Protein AF-A0A645FAJ7-F1 (afdb_monomer)

Solvent-accessible surface area (backbone atoms only — not comparable to full-atom values): 11588 Å² total; per-residue (Å²): 110,70,68,60,54,51,49,51,50,50,49,30,32,49,52,44,44,56,72,71,39,94,60,64,58,66,66,42,43,76,70,71,48,77,81,55,68,69,57,55,52,48,8,51,53,51,35,53,52,52,51,51,50,46,46,65,66,48,49,52,51,53,56,53,57,75,32,54,28,54,30,34,45,31,36,94,97,37,64,37,77,47,35,24,30,60,29,85,83,52,81,50,47,33,81,76,85,63,27,45,32,28,41,28,26,40,78,58,53,36,69,40,46,55,73,60,57,28,48,47,64,71,72,47,54,82,89,44,44,84,80,49,53,78,79,42,86,52,63,74,58,58,76,34,49,46,76,28,77,46,78,52,98,93,44,87,45,78,30,56,23,38,47,51,62,36,40,37,38,49,52,98,93,48,76,50,76,44,55,75,42,29,41,27,49,34,96,60,78,88,32,102,76,68,79,29,49,28,37,34,29,52,74,73,77,69,114

Mean predicted aligned error: 9.78 Å

Foldseek 3Di:
DVVVVCCLLVVLLCVLCVVPDPDDPVVCVVVVDDDDPVSSVVSVVSSVVVVVCCVVPPVVVVVQVQQWWWKWFAADPFIFIWIAGADAPQPWADPPPRFGEKEFEQVRVLRRDDPLVSVCSVPPDQVCCVVCVVVRVPPSFVVQWDWTWDDDVPDTDIWIKGQTQWMWIQDPVGIQIDSRYIYTYDHDDPDPVRPTRIHDYNVSVVD

pLDDT: mean 85.93, std 10.01, range [43.78, 97.94]

Sequence (207 aa):
MFYITSFILGGAVLGWLFFWCSGDPFAQMSKGKSVSWVLLIGGIIVCLILMFFVKKFVLNRMLCQRTLYQTEARYNTKRVVFTAMLDTGNALYTIMGRRPVVLVNQTTIEKLMDDCVAKFLKECPSEQWFESLEACGDAGWLSRVQIIPYRAVGTNSLLLGFRPDILVIKTESGVIETDNVVLGLYRGELSNKDMYQALLHPAILKV

Nearest PDB structures (foldseek):
  8fqw-assembly1_B  TM=3.042E-01  e=7.549E+00  Acinetobacter baumannii

Radius of gyration: 26.43 Å; Cα contacts (8 Å, |Δi|>4): 308; chains: 1; bounding box: 60×31×76 Å

Organism: NCBI:txid1076179

InterPro domains:
  IPR005081 Sigma-E processing peptidase SpoIIGA [PF03419] (1-204)

Secondary structure (DSSP, 8-state):
-HHHHHHHHHHHHHHHHHHHSSS-HHHHHHTTPPPPHHHHHHHHHHHHHHHHHIIIIIIHHHHHHTTEEEEEEEETTEEEEEEEEE-TT---B-TTTT-BEEEEEHHHHHTTS-HHHHHHHHHS-TTTHHHHGGGS--HHHHTTEEEEEEEETTEEEEEEEE--SEEEEEETTEEEEESS-EEEEESS-S-TTSS-SEEE-GGGGG-

Structure (mmCIF, N/CA/C/O backbone):
data_AF-A0A645FAJ7-F1
#
_entry.id   AF-A0A645FAJ7-F1
#
loop_
_atom_site.group_PDB
_atom_site.id
_atom_site.type_symbol
_atom_site.label_atom_id
_atom_site.label_alt_id
_atom_site.label_comp_id
_atom_site.label_asym_id
_atom_site.label_entity_id
_atom_site.label_seq_id
_atom_site.pdbx_PDB_ins_code
_atom_site.Cartn_x
_atom_site.Cartn_y
_atom_site.Cartn_z
_atom_site.occupancy
_atom_site.B_iso_or_equiv
_atom_site.auth_seq_id
_atom_site.auth_comp_id
_atom_site.auth_asym_id
_atom_site.auth_atom_id
_atom_site.pdbx_PDB_model_num
ATOM 1 N N . MET A 1 1 ? 12.581 -11.151 -28.155 1.00 63.69 1 MET A N 1
ATOM 2 C CA . MET A 1 1 ? 13.603 -10.433 -27.360 1.00 63.69 1 MET A CA 1
ATOM 3 C C . MET A 1 1 ? 14.813 -10.052 -28.200 1.00 63.69 1 MET A C 1
ATOM 5 O O . MET A 1 1 ? 15.023 -8.859 -28.351 1.00 63.69 1 MET A O 1
ATOM 9 N N . PHE A 1 2 ? 15.512 -11.006 -28.834 1.00 76.50 2 PHE A N 1
ATOM 10 C CA . PHE A 1 2 ? 16.677 -10.735 -29.698 1.00 76.50 2 PHE A CA 1
ATOM 11 C C . PHE A 1 2 ? 16.449 -9.625 -30.747 1.00 76.50 2 PHE A C 1
ATOM 13 O O . PHE A 1 2 ? 17.173 -8.638 -30.762 1.00 76.50 2 PHE A O 1
ATOM 20 N N . TYR A 1 3 ? 15.388 -9.712 -31.557 1.00 83.94 3 TYR A N 1
ATOM 21 C CA . TYR A 1 3 ? 15.122 -8.709 -32.600 1.00 83.94 3 TYR A CA 1
ATOM 22 C C . TYR A 1 3 ? 14.865 -7.295 -32.063 1.00 83.94 3 TYR A C 1
ATOM 24 O O . TYR A 1 3 ? 15.317 -6.324 -32.659 1.00 83.94 3 TYR A O 1
ATOM 32 N N . ILE A 1 4 ? 14.193 -7.171 -30.914 1.00 81.56 4 ILE A N 1
ATOM 33 C CA . ILE A 1 4 ? 13.926 -5.870 -30.281 1.00 81.56 4 ILE A CA 1
ATOM 34 C C . ILE A 1 4 ? 15.238 -5.271 -29.767 1.00 81.56 4 ILE A C 1
ATOM 36 O O . ILE A 1 4 ? 15.511 -4.096 -29.997 1.00 81.56 4 ILE A O 1
ATOM 40 N N . THR A 1 5 ? 16.079 -6.085 -29.122 1.00 80.62 5 THR A N 1
ATOM 41 C CA . THR A 1 5 ? 17.394 -5.639 -28.647 1.00 80.62 5 THR A CA 1
ATOM 42 C C . THR A 1 5 ? 18.311 -5.236 -29.801 1.00 80.62 5 THR A C 1
ATOM 44 O O . THR A 1 5 ? 18.948 -4.189 -29.726 1.00 80.62 5 THR A O 1
ATOM 47 N N . SER A 1 6 ? 18.325 -6.000 -30.898 1.00 85.94 6 SER A N 1
ATOM 48 C CA . SER A 1 6 ? 19.103 -5.671 -32.096 1.00 85.94 6 SER A CA 1
ATOM 49 C C . SER A 1 6 ? 18.602 -4.395 -32.773 1.00 85.94 6 SER A C 1
ATOM 51 O O . SER A 1 6 ? 19.417 -3.588 -33.210 1.00 85.94 6 SER A O 1
ATOM 53 N N . PHE A 1 7 ? 17.284 -4.177 -32.819 1.00 87.75 7 PHE A N 1
ATOM 54 C CA . PHE A 1 7 ? 16.690 -2.974 -33.399 1.00 87.75 7 PHE A CA 1
ATOM 55 C C . PHE A 1 7 ? 17.031 -1.711 -32.597 1.00 87.75 7 PHE A C 1
ATOM 57 O O . PHE A 1 7 ? 17.433 -0.712 -33.184 1.00 87.75 7 PHE A O 1
ATOM 64 N N . ILE A 1 8 ? 16.932 -1.757 -31.262 1.00 86.69 8 ILE A N 1
ATOM 65 C CA . ILE A 1 8 ? 17.268 -0.615 -30.394 1.00 86.69 8 ILE A CA 1
ATOM 66 C C . ILE A 1 8 ? 18.760 -0.285 -30.489 1.00 86.69 8 ILE A C 1
ATOM 68 O O . ILE A 1 8 ? 19.118 0.877 -30.674 1.00 86.69 8 ILE A O 1
ATOM 72 N N . LEU A 1 9 ? 19.625 -1.300 -30.403 1.00 86.19 9 LEU A N 1
ATOM 73 C CA . LEU A 1 9 ? 21.071 -1.111 -30.497 1.00 86.19 9 LEU A CA 1
ATOM 74 C C . LEU A 1 9 ? 21.470 -0.562 -31.874 1.00 86.19 9 LEU A C 1
ATOM 76 O O . LEU A 1 9 ? 22.192 0.429 -31.960 1.00 86.19 9 LEU A O 1
ATOM 80 N N . GLY A 1 10 ? 20.964 -1.176 -32.948 1.00 88.00 10 GLY A N 1
ATOM 81 C CA . GLY A 1 10 ? 21.219 -0.739 -34.318 1.00 88.00 10 GLY A CA 1
ATOM 82 C C . GLY A 1 10 ? 20.708 0.677 -34.571 1.00 88.00 10 GLY A C 1
ATOM 83 O O . GLY A 1 10 ? 21.444 1.504 -35.097 1.00 88.00 10 GLY A O 1
ATOM 84 N N . GLY A 1 11 ? 19.490 0.991 -34.127 1.00 88.38 11 GLY A N 1
ATOM 85 C CA . GLY A 1 11 ? 18.906 2.325 -34.245 1.00 88.38 11 GLY A CA 1
ATOM 86 C C . GLY A 1 11 ? 19.681 3.395 -33.471 1.00 88.38 11 GLY A C 1
ATOM 87 O O . GLY A 1 11 ? 19.898 4.480 -34.001 1.00 88.38 11 GLY A O 1
ATOM 88 N N . ALA A 1 12 ? 20.154 3.092 -32.259 1.00 89.31 12 ALA A N 1
ATOM 89 C CA . ALA A 1 12 ? 20.957 4.024 -31.466 1.00 89.31 12 ALA A CA 1
ATOM 90 C C . ALA A 1 12 ? 22.323 4.303 -32.111 1.00 89.31 12 ALA A C 1
ATOM 92 O O . ALA A 1 12 ? 22.731 5.460 -32.211 1.00 89.31 12 ALA A O 1
ATOM 93 N N . VAL A 1 13 ? 23.005 3.259 -32.598 1.00 87.75 13 VAL A N 1
ATOM 94 C CA . VAL A 1 13 ? 24.286 3.401 -33.306 1.00 87.75 13 VAL A CA 1
ATOM 95 C C . VAL A 1 13 ? 24.100 4.168 -34.614 1.00 87.75 13 VAL A C 1
ATOM 97 O O . VAL A 1 13 ? 24.852 5.102 -34.874 1.00 87.75 13 VAL A O 1
ATOM 100 N N . LEU A 1 14 ? 23.082 3.839 -35.413 1.00 87.12 14 LEU A N 1
ATOM 101 C CA . LEU A 1 14 ? 22.784 4.560 -36.651 1.00 87.12 14 LEU A CA 1
ATOM 102 C C . LEU A 1 14 ? 22.425 6.023 -36.382 1.00 87.12 14 LEU A C 1
ATOM 104 O O . LEU A 1 14 ? 22.992 6.905 -37.018 1.00 87.12 14 LEU A O 1
ATOM 108 N N . GLY A 1 15 ? 21.548 6.300 -35.415 1.00 86.81 15 GLY A N 1
ATOM 109 C CA . GLY A 1 15 ? 21.179 7.666 -35.037 1.00 86.81 15 GLY A CA 1
ATOM 110 C C . GLY A 1 15 ? 22.383 8.494 -34.583 1.00 86.81 15 GLY A C 1
ATOM 111 O O . GLY A 1 15 ? 22.531 9.640 -34.998 1.00 86.81 15 GLY A O 1
ATOM 112 N N . TRP A 1 16 ? 23.288 7.898 -33.803 1.00 88.94 16 TRP A N 1
ATOM 113 C CA . TRP A 1 16 ? 24.543 8.536 -33.404 1.00 88.94 16 TRP A CA 1
ATOM 114 C C . TRP A 1 16 ? 25.467 8.822 -34.596 1.00 88.94 16 TRP A C 1
ATOM 116 O O . TRP A 1 16 ? 26.044 9.905 -34.687 1.00 88.94 16 TRP A O 1
ATOM 126 N N . LEU A 1 17 ? 25.573 7.885 -35.542 1.00 84.69 17 LEU A N 1
ATOM 127 C CA . LEU A 1 17 ? 26.355 8.081 -36.763 1.00 84.69 17 LEU A CA 1
ATOM 128 C C . LEU A 1 17 ? 25.787 9.213 -37.621 1.00 84.69 17 LEU A C 1
ATOM 130 O O . LEU A 1 17 ? 26.548 10.075 -38.044 1.00 84.69 17 LEU A O 1
ATOM 134 N N . PHE A 1 18 ? 24.470 9.267 -37.827 1.00 84.69 18 PHE A N 1
ATOM 135 C CA . PHE A 1 18 ? 23.824 10.368 -38.550 1.00 84.69 18 PHE A CA 1
ATOM 136 C C . PHE A 1 18 ? 23.956 11.718 -37.837 1.00 84.69 18 PHE A C 1
ATOM 138 O O . PHE A 1 18 ? 23.986 12.749 -38.500 1.00 84.69 18 PHE A O 1
ATOM 145 N N . PHE A 1 19 ? 24.044 11.728 -36.504 1.00 85.31 19 PHE A N 1
ATOM 146 C CA . PHE A 1 19 ? 24.240 12.958 -35.738 1.00 85.31 19 PHE A CA 1
ATOM 147 C C . PHE A 1 19 ? 25.643 13.553 -35.932 1.00 85.31 19 PHE A C 1
ATOM 149 O O . PHE A 1 19 ? 25.790 14.771 -35.989 1.00 85.31 19 PHE A O 1
ATOM 156 N N . TRP A 1 20 ? 26.675 12.707 -36.029 1.00 81.06 20 TRP A N 1
ATOM 157 C CA . TRP A 1 20 ? 28.071 13.156 -36.089 1.00 81.06 20 TRP A CA 1
ATOM 158 C C . TRP A 1 20 ? 28.646 13.226 -37.511 1.00 81.06 20 TRP A C 1
ATOM 160 O O . TRP A 1 20 ? 29.531 14.036 -37.790 1.00 81.06 20 TRP A O 1
ATOM 170 N N . CYS A 1 21 ? 28.183 12.374 -38.426 1.00 77.44 21 CYS A N 1
ATOM 171 C CA . CYS A 1 21 ? 28.645 12.377 -39.808 1.00 77.44 21 CYS A CA 1
ATOM 172 C C . CYS A 1 21 ? 27.956 13.488 -40.611 1.00 77.44 21 CYS A C 1
ATOM 174 O O . CYS A 1 21 ? 26.738 13.519 -40.757 1.00 77.44 21 CYS A O 1
ATOM 176 N N . SER A 1 22 ? 28.749 14.364 -41.224 1.00 68.81 22 SER A N 1
ATOM 177 C CA . SER A 1 22 ? 28.282 15.303 -42.243 1.00 68.81 22 SER A CA 1
ATOM 178 C C . SER A 1 22 ? 28.014 14.560 -43.562 1.00 68.81 22 SER A C 1
ATOM 180 O O . SER A 1 22 ? 28.906 14.370 -44.387 1.00 68.81 22 SER A O 1
ATOM 182 N N . GLY A 1 23 ? 26.775 14.093 -43.739 1.00 71.81 23 GLY A N 1
ATOM 183 C CA . GLY A 1 23 ? 26.305 13.342 -44.913 1.00 71.81 23 GLY A CA 1
ATOM 184 C C . GLY A 1 23 ? 25.966 11.880 -44.601 1.00 71.81 23 GLY A C 1
ATOM 185 O O . GLY A 1 23 ? 26.127 11.432 -43.472 1.00 71.81 23 GLY A O 1
ATOM 186 N N . ASP A 1 24 ? 25.504 11.128 -45.604 1.00 77.69 24 ASP A N 1
ATOM 187 C CA . ASP A 1 24 ? 25.045 9.742 -45.426 1.00 77.69 24 ASP A CA 1
ATOM 188 C C . ASP A 1 24 ? 26.191 8.801 -44.973 1.00 77.69 24 ASP A C 1
ATOM 190 O O . ASP A 1 24 ? 27.131 8.565 -45.746 1.00 77.69 24 ASP A O 1
ATOM 194 N N . PRO A 1 25 ? 26.136 8.239 -43.746 1.00 74.81 25 PRO A N 1
ATOM 195 C CA . PRO A 1 25 ? 27.132 7.300 -43.237 1.00 74.81 25 PRO A CA 1
ATOM 196 C C . PRO A 1 25 ? 27.302 6.067 -44.134 1.00 74.81 25 PRO A C 1
ATOM 198 O O . PRO A 1 25 ? 28.418 5.566 -44.282 1.00 74.81 25 PRO A O 1
ATOM 201 N N . PHE A 1 26 ? 26.228 5.600 -44.781 1.00 77.25 26 PHE A N 1
ATOM 202 C CA . PHE A 1 26 ? 26.273 4.433 -45.663 1.00 77.25 26 PHE A CA 1
ATOM 203 C C . PHE A 1 26 ? 27.033 4.734 -46.958 1.00 77.25 26 PHE A C 1
ATOM 205 O O . PHE A 1 26 ? 27.862 3.930 -47.386 1.00 77.25 26 PHE A O 1
ATOM 212 N N . ALA A 1 27 ? 26.834 5.923 -47.534 1.00 76.38 27 ALA A N 1
ATOM 213 C CA . ALA A 1 27 ? 27.582 6.390 -48.701 1.00 76.38 27 ALA A CA 1
ATOM 214 C C . ALA A 1 27 ? 29.067 6.669 -48.402 1.00 76.38 27 ALA A C 1
ATOM 216 O O . ALA A 1 27 ? 29.908 6.606 -49.299 1.00 76.38 27 ALA A O 1
ATOM 217 N N . GLN A 1 28 ? 29.422 6.997 -47.155 1.00 71.25 28 GLN A N 1
ATOM 218 C CA . GLN A 1 28 ? 30.825 7.128 -46.746 1.00 71.25 28 GLN A CA 1
ATOM 219 C C . GLN A 1 28 ? 31.492 5.761 -46.571 1.00 71.25 28 GLN A C 1
ATOM 221 O O . GLN A 1 28 ? 32.631 5.572 -47.004 1.00 71.25 28 GLN A O 1
ATOM 226 N N . MET A 1 29 ? 30.764 4.799 -46.006 1.00 72.44 29 MET A N 1
ATOM 227 C CA . MET A 1 29 ? 31.238 3.431 -45.818 1.00 72.44 29 MET A CA 1
ATOM 228 C C . MET A 1 29 ? 31.395 2.687 -47.154 1.00 72.44 29 MET A C 1
ATOM 230 O O . MET A 1 29 ? 32.381 1.977 -47.343 1.00 72.44 29 MET A O 1
ATOM 234 N N . SER A 1 30 ? 30.503 2.921 -48.128 1.00 73.56 30 SER A N 1
ATOM 235 C CA . SER A 1 30 ? 30.627 2.365 -49.488 1.00 73.56 30 SER A CA 1
ATOM 236 C C . SER A 1 30 ? 31.825 2.920 -50.268 1.00 73.56 30 SER A C 1
ATOM 238 O O . SER A 1 30 ? 32.349 2.250 -51.154 1.00 73.56 30 SER A O 1
ATOM 240 N N . LYS A 1 31 ? 32.315 4.113 -49.901 1.00 76.19 31 LYS A N 1
ATOM 241 C CA . LYS A 1 31 ? 33.550 4.721 -50.428 1.00 76.19 31 LYS A CA 1
ATOM 242 C C . LYS A 1 31 ? 34.821 4.217 -49.727 1.00 76.19 31 LYS A C 1
ATOM 244 O O . LYS A 1 31 ? 35.884 4.806 -49.903 1.00 76.19 31 LYS A O 1
ATOM 249 N N . GLY A 1 32 ? 34.721 3.162 -48.914 1.00 67.00 32 GLY A N 1
ATOM 250 C CA . GLY A 1 32 ? 35.855 2.529 -48.239 1.00 67.00 32 GLY A CA 1
ATOM 251 C C . GLY A 1 32 ? 36.356 3.266 -46.994 1.00 67.00 32 GLY A C 1
ATOM 252 O O . GLY A 1 32 ? 37.395 2.895 -46.451 1.00 67.00 32 GLY A O 1
ATOM 253 N N . LYS A 1 33 ? 35.645 4.298 -46.510 1.00 70.56 33 LYS A N 1
ATOM 254 C CA . LYS A 1 33 ? 35.983 4.938 -45.232 1.00 70.56 33 LYS A CA 1
ATOM 255 C C . LYS A 1 33 ? 35.472 4.074 -44.082 1.00 70.56 33 LYS A C 1
ATOM 257 O O . LYS A 1 33 ? 34.272 3.826 -43.976 1.00 70.56 33 LYS A O 1
ATOM 262 N N . SER A 1 34 ? 36.377 3.629 -43.214 1.00 71.25 34 SER A N 1
ATOM 263 C CA . SER A 1 34 ? 36.004 2.882 -42.016 1.00 71.25 34 SER A CA 1
ATOM 264 C C . SER A 1 34 ? 35.346 3.799 -40.984 1.00 71.25 34 SER A C 1
ATOM 266 O O . SER A 1 34 ? 35.746 4.949 -40.782 1.00 71.25 34 SER A O 1
ATOM 268 N N . VAL A 1 35 ? 34.319 3.282 -40.312 1.00 73.06 35 VAL A N 1
ATOM 269 C CA . VAL A 1 35 ? 33.720 3.955 -39.159 1.00 73.06 35 VAL A CA 1
ATOM 270 C C . VAL A 1 35 ? 34.704 3.866 -37.996 1.00 73.06 35 VAL A C 1
ATOM 272 O O . VAL A 1 35 ? 35.179 2.783 -37.655 1.00 73.06 35 VAL A O 1
ATOM 275 N N . SER A 1 36 ? 35.014 5.005 -37.378 1.00 81.31 36 SER A N 1
ATOM 276 C CA . SER A 1 36 ? 35.888 5.034 -36.206 1.00 81.31 36 SER A CA 1
ATOM 277 C C . SER A 1 36 ? 35.271 4.241 -35.053 1.00 81.31 36 SER A C 1
ATOM 279 O O . SER A 1 36 ? 34.103 4.433 -34.709 1.00 81.31 36 SER A O 1
ATOM 281 N N . TRP A 1 37 ? 36.079 3.410 -34.392 1.00 79.88 37 TRP A N 1
ATOM 282 C CA . TRP A 1 37 ? 35.688 2.706 -33.167 1.00 79.88 37 TRP A CA 1
ATOM 283 C C . TRP A 1 37 ? 35.158 3.654 -32.083 1.00 79.88 37 TRP A C 1
ATOM 285 O O . TRP A 1 37 ? 34.258 3.284 -31.334 1.00 79.88 37 TRP A O 1
ATOM 295 N N . VAL A 1 38 ? 35.638 4.902 -32.050 1.00 83.12 38 VAL A N 1
ATOM 296 C CA . VAL A 1 38 ? 35.147 5.944 -31.134 1.00 83.12 38 VAL A CA 1
ATOM 297 C C . VAL A 1 38 ? 33.672 6.270 -31.394 1.00 83.12 38 VAL A C 1
ATOM 299 O O . VAL A 1 38 ? 32.905 6.440 -30.449 1.00 83.12 38 VAL A O 1
ATOM 302 N N . LEU A 1 39 ? 33.246 6.301 -32.661 1.00 83.00 39 LEU A N 1
ATOM 303 C CA . LEU A 1 39 ? 31.847 6.547 -33.023 1.00 83.00 39 LEU A CA 1
ATOM 304 C C . LEU A 1 39 ? 30.955 5.369 -32.629 1.00 83.00 39 LEU A C 1
ATOM 306 O O . LEU A 1 39 ? 29.866 5.582 -32.106 1.00 83.00 39 LEU A O 1
ATOM 310 N N . LEU A 1 40 ? 31.422 4.132 -32.812 1.00 83.50 40 LEU A N 1
ATOM 311 C CA . LEU A 1 40 ? 30.677 2.943 -32.383 1.00 83.50 40 LEU A CA 1
ATOM 312 C C . LEU A 1 40 ? 30.507 2.900 -30.860 1.00 83.50 40 LEU A C 1
ATOM 314 O O . LEU A 1 40 ? 29.401 2.668 -30.372 1.00 83.50 40 LEU A O 1
ATOM 318 N N . ILE A 1 41 ? 31.575 3.189 -30.111 1.00 87.31 41 ILE A N 1
ATOM 319 C CA . ILE A 1 41 ? 31.525 3.292 -28.646 1.00 87.31 41 ILE A CA 1
ATOM 320 C C . ILE A 1 41 ? 30.554 4.403 -28.222 1.00 87.31 41 ILE A C 1
ATOM 322 O O . ILE A 1 41 ? 29.738 4.184 -27.328 1.00 87.31 41 ILE A O 1
ATOM 326 N N . GLY A 1 42 ? 30.572 5.556 -28.900 1.00 87.12 42 GLY A N 1
ATOM 327 C CA . GLY A 1 42 ? 29.613 6.638 -28.665 1.00 87.12 42 GLY A CA 1
ATOM 328 C C . GLY A 1 42 ? 28.158 6.192 -28.848 1.00 87.12 42 GLY A C 1
ATOM 329 O O . GLY A 1 42 ? 27.332 6.427 -27.968 1.00 87.12 42 GLY A O 1
ATOM 330 N N . GLY A 1 43 ? 27.857 5.452 -29.919 1.00 86.94 43 GLY A N 1
ATOM 331 C CA . GLY A 1 43 ? 26.523 4.892 -30.159 1.00 86.94 43 GLY A CA 1
ATOM 332 C C . GLY A 1 43 ? 26.070 3.909 -29.073 1.00 86.94 43 GLY A C 1
ATOM 333 O O . GLY A 1 43 ? 24.912 3.940 -28.652 1.00 86.94 43 GLY A O 1
ATOM 334 N N . ILE A 1 44 ? 26.985 3.084 -28.551 1.00 88.38 44 ILE A N 1
ATOM 335 C CA . ILE A 1 44 ? 26.705 2.179 -27.424 1.00 88.38 44 ILE A CA 1
ATOM 336 C C . ILE A 1 44 ? 26.415 2.975 -26.145 1.00 88.38 44 ILE A C 1
ATOM 338 O O . ILE A 1 44 ? 25.440 2.679 -25.454 1.00 88.38 44 ILE A O 1
ATOM 342 N N . ILE A 1 45 ? 27.206 4.009 -25.839 1.00 90.19 45 ILE A N 1
ATOM 343 C CA . ILE A 1 45 ? 26.978 4.879 -24.673 1.00 90.19 45 ILE A CA 1
ATOM 344 C C . ILE A 1 45 ? 25.605 5.553 -24.774 1.00 90.19 45 ILE A C 1
ATOM 346 O O . ILE A 1 45 ? 24.834 5.524 -23.814 1.00 90.19 45 ILE A O 1
ATOM 350 N N . VAL A 1 46 ? 25.253 6.091 -25.945 1.00 89.12 46 VAL A N 1
ATOM 351 C CA . VAL A 1 46 ? 23.928 6.678 -26.197 1.00 89.12 46 VAL A CA 1
ATOM 352 C C . VAL A 1 46 ? 22.822 5.644 -26.003 1.00 89.12 46 VAL A C 1
ATOM 354 O O . VAL A 1 46 ? 21.825 5.939 -25.346 1.00 89.12 46 VAL A O 1
ATOM 357 N N . CYS A 1 47 ? 23.005 4.414 -26.490 1.00 88.81 47 CYS A N 1
ATOM 358 C CA . CYS A 1 47 ? 22.056 3.326 -26.263 1.00 88.81 47 CYS A CA 1
ATOM 359 C C . CYS A 1 47 ? 21.852 3.042 -24.764 1.00 88.81 47 CYS A C 1
ATOM 361 O O . CYS A 1 47 ? 20.713 2.901 -24.318 1.00 88.81 47 CYS A O 1
ATOM 363 N N . LEU A 1 48 ? 22.928 2.984 -23.970 1.00 90.31 48 LEU A N 1
ATOM 364 C CA . LEU A 1 48 ? 22.845 2.769 -22.519 1.00 90.31 48 LEU A CA 1
ATOM 365 C C . LEU A 1 48 ? 22.109 3.917 -21.815 1.00 90.31 48 LEU A C 1
ATOM 367 O O . LEU A 1 48 ? 21.247 3.666 -20.969 1.00 90.31 48 LEU A O 1
ATOM 371 N N . ILE A 1 49 ? 22.400 5.164 -22.195 1.00 89.88 49 ILE A N 1
ATOM 372 C CA . ILE A 1 49 ? 21.726 6.354 -21.665 1.00 89.88 49 ILE A CA 1
ATOM 373 C C . ILE A 1 49 ? 20.229 6.302 -21.994 1.00 89.88 49 ILE A C 1
ATOM 375 O O . ILE A 1 49 ? 19.397 6.422 -21.094 1.00 89.88 49 ILE A O 1
ATOM 379 N N . LEU A 1 50 ? 19.867 6.058 -23.256 1.00 87.81 50 LEU A N 1
ATOM 380 C CA . LEU A 1 50 ? 18.470 5.944 -23.681 1.00 87.81 50 LEU A CA 1
ATOM 381 C C . LEU A 1 50 ? 17.737 4.839 -22.913 1.00 87.81 50 LEU A C 1
ATOM 383 O O . LEU A 1 50 ? 16.643 5.076 -22.401 1.00 87.81 50 LEU A O 1
ATOM 387 N N . MET A 1 51 ? 18.349 3.663 -22.752 1.00 87.12 51 MET A N 1
ATOM 388 C CA . MET A 1 51 ? 17.763 2.574 -21.965 1.00 87.12 51 MET A CA 1
ATOM 389 C C . MET A 1 51 ? 17.546 2.963 -20.498 1.00 87.12 51 MET A C 1
ATOM 391 O O . MET A 1 51 ? 16.502 2.634 -19.928 1.00 87.12 51 MET A O 1
ATOM 395 N N . PHE A 1 52 ? 18.483 3.694 -19.887 1.00 87.88 52 PHE A N 1
ATOM 396 C CA . PHE A 1 52 ? 18.320 4.209 -18.527 1.00 87.88 52 PHE A CA 1
ATOM 397 C C . PHE A 1 52 ? 17.111 5.149 -18.418 1.00 87.88 52 PHE A C 1
ATOM 399 O O . PHE A 1 52 ? 16.279 4.976 -17.524 1.00 87.88 52 PHE A O 1
ATOM 406 N N . PHE A 1 53 ? 16.965 6.100 -19.347 1.00 86.06 53 PHE A N 1
ATOM 407 C CA . PHE A 1 53 ? 15.826 7.022 -19.369 1.00 86.06 53 PHE A CA 1
ATOM 408 C C . PHE A 1 53 ? 14.497 6.295 -19.611 1.00 86.06 53 PHE A C 1
ATOM 410 O O . PHE A 1 53 ? 13.537 6.524 -18.872 1.00 86.06 53 PHE A O 1
ATOM 417 N N . VAL A 1 54 ? 14.436 5.367 -20.569 1.00 85.62 54 VAL A N 1
ATOM 418 C CA . VAL A 1 54 ? 13.227 4.571 -20.841 1.00 85.62 54 VAL A CA 1
ATOM 419 C C . VAL A 1 54 ? 12.813 3.770 -19.607 1.00 85.62 54 VAL A C 1
ATOM 421 O O . VAL A 1 54 ? 11.648 3.812 -19.204 1.00 85.62 54 VAL A O 1
ATOM 424 N N . LYS A 1 55 ? 13.759 3.090 -18.947 1.00 81.00 55 LYS A N 1
ATOM 425 C CA . LYS A 1 55 ? 13.475 2.335 -17.720 1.00 81.00 55 LYS A CA 1
ATOM 426 C C . LYS A 1 55 ? 12.958 3.251 -16.607 1.00 81.00 55 LYS A C 1
ATOM 428 O O . LYS A 1 55 ? 11.935 2.953 -15.992 1.00 81.00 55 LYS A O 1
ATOM 433 N N . LYS A 1 56 ? 13.652 4.367 -16.365 1.00 78.94 56 LYS A N 1
ATOM 434 C CA . LYS A 1 56 ? 13.355 5.296 -15.268 1.00 78.94 56 LYS A CA 1
ATOM 435 C C . LYS A 1 56 ? 12.007 5.999 -15.438 1.00 78.94 56 LYS A C 1
ATOM 437 O O . LYS A 1 56 ? 11.269 6.111 -14.464 1.00 78.94 56 LYS A O 1
ATOM 442 N N . PHE A 1 57 ? 11.692 6.477 -16.640 1.00 78.25 57 PHE A N 1
ATOM 443 C CA . PHE A 1 57 ? 10.538 7.355 -16.861 1.00 78.25 57 PHE A CA 1
ATOM 444 C C . PHE A 1 57 ? 9.309 6.645 -17.427 1.00 78.25 57 PHE A C 1
ATOM 446 O O . PHE A 1 57 ? 8.189 7.037 -17.099 1.00 78.25 57 PHE A O 1
ATOM 453 N N . VAL A 1 58 ? 9.493 5.609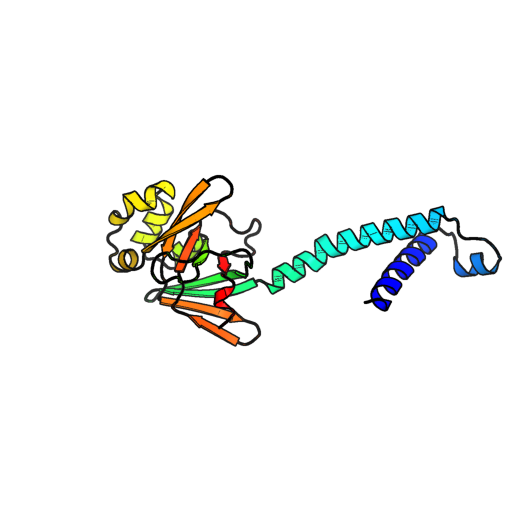 -18.250 1.00 78.50 58 VAL A N 1
ATOM 454 C CA . VAL A 1 58 ? 8.384 4.924 -18.928 1.00 78.50 58 VAL A CA 1
ATOM 455 C C . VAL A 1 58 ? 8.033 3.640 -18.191 1.00 78.50 58 VAL A C 1
ATOM 457 O O . VAL A 1 58 ? 6.931 3.517 -17.657 1.00 78.50 58 VAL A O 1
ATOM 460 N N . LEU A 1 59 ? 8.980 2.703 -18.093 1.00 73.94 59 LEU A N 1
ATOM 461 C CA . LEU A 1 59 ? 8.679 1.358 -17.600 1.00 73.94 59 LEU A CA 1
ATOM 462 C C . LEU A 1 59 ? 8.269 1.359 -16.123 1.00 73.94 59 LEU A C 1
ATOM 464 O O . LEU A 1 59 ? 7.237 0.787 -15.783 1.00 73.94 59 LEU A O 1
ATOM 468 N N . ASN A 1 60 ? 9.014 2.054 -15.256 1.00 70.75 60 ASN A N 1
ATOM 469 C CA . ASN A 1 60 ? 8.658 2.161 -13.837 1.00 70.75 60 ASN A CA 1
ATOM 470 C C . ASN A 1 60 ? 7.285 2.815 -13.624 1.00 70.75 60 ASN A C 1
ATOM 472 O O . ASN A 1 60 ? 6.529 2.387 -12.754 1.00 70.75 60 ASN A O 1
ATOM 476 N N . ARG A 1 61 ? 6.939 3.828 -14.429 1.00 67.56 61 ARG A N 1
ATOM 477 C CA . ARG A 1 61 ? 5.639 4.502 -14.336 1.00 67.56 61 ARG A CA 1
ATOM 478 C C . ARG A 1 61 ? 4.500 3.578 -14.766 1.00 67.56 61 ARG A C 1
ATOM 480 O O . ARG A 1 61 ? 3.490 3.516 -14.075 1.00 67.56 61 ARG A O 1
ATOM 487 N N . MET A 1 62 ? 4.681 2.832 -15.857 1.00 64.81 62 MET A N 1
ATOM 488 C CA . MET A 1 62 ? 3.692 1.860 -16.332 1.00 64.81 62 MET A CA 1
ATOM 489 C C . MET A 1 62 ? 3.506 0.696 -15.354 1.00 64.81 62 MET A C 1
ATOM 491 O O . MET A 1 62 ? 2.376 0.296 -15.096 1.00 64.81 62 MET A O 1
ATOM 495 N N . LEU A 1 63 ? 4.595 0.170 -14.783 1.00 67.38 63 LEU A N 1
ATOM 496 C CA . LEU A 1 63 ? 4.527 -0.892 -13.776 1.00 67.38 63 LEU A CA 1
ATOM 497 C C . LEU A 1 63 ? 3.784 -0.430 -12.521 1.00 67.38 63 LEU A C 1
ATOM 499 O O . LEU A 1 63 ? 2.945 -1.167 -12.019 1.00 67.38 63 LEU A O 1
ATOM 503 N N . CYS A 1 64 ? 4.035 0.800 -12.064 1.00 64.69 64 CYS A N 1
ATOM 504 C CA . CYS A 1 64 ? 3.323 1.370 -10.924 1.00 64.69 64 CYS A CA 1
ATOM 505 C C . CYS A 1 64 ? 1.829 1.568 -11.226 1.00 64.69 64 CYS A C 1
ATOM 507 O O . CYS A 1 64 ? 0.999 1.259 -10.388 1.00 64.69 64 CYS A O 1
ATOM 509 N N . GLN A 1 65 ? 1.456 2.007 -12.434 1.00 63.12 65 GLN A N 1
ATOM 510 C CA . GLN A 1 65 ? 0.040 2.138 -12.811 1.00 63.12 65 GLN A CA 1
ATOM 511 C C . GLN A 1 65 ? -0.693 0.792 -12.873 1.00 63.12 65 GLN A C 1
ATOM 513 O O . GLN A 1 65 ? -1.857 0.727 -12.494 1.00 63.12 65 GLN A O 1
ATOM 518 N N . ARG A 1 66 ? -0.016 -0.285 -13.292 1.00 73.81 66 ARG A N 1
ATOM 519 C CA . ARG A 1 66 ? -0.591 -1.643 -13.316 1.00 73.81 66 ARG A CA 1
ATOM 520 C C . ARG A 1 66 ? -0.827 -2.242 -11.931 1.00 73.81 66 ARG A C 1
ATOM 522 O O . ARG A 1 66 ? -1.495 -3.264 -11.825 1.00 73.81 66 ARG A O 1
ATOM 529 N N . THR A 1 67 ? -0.267 -1.649 -10.882 1.00 85.81 67 THR A N 1
ATOM 530 C CA . THR A 1 67 ?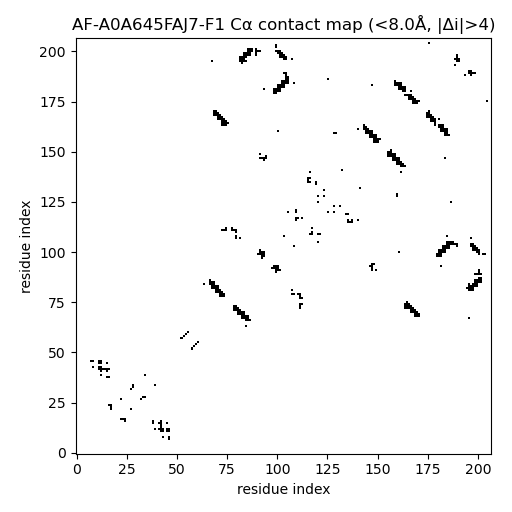 -0.477 -2.104 -9.507 1.00 85.81 67 THR A CA 1
ATOM 531 C C . THR A 1 67 ? -1.478 -1.241 -8.749 1.00 85.81 67 THR A C 1
ATOM 533 O O . THR A 1 67 ? -1.702 -1.513 -7.577 1.00 85.81 67 THR A O 1
ATOM 536 N N . LEU A 1 68 ? -2.101 -0.234 -9.371 1.00 92.12 68 LEU A N 1
ATOM 537 C CA . LEU A 1 68 ? -3.118 0.592 -8.719 1.00 92.12 68 LEU A CA 1
ATOM 538 C C . LEU A 1 68 ? -4.517 0.018 -8.934 1.00 92.12 68 LEU A C 1
ATOM 540 O O . LEU A 1 68 ? -4.945 -0.209 -10.061 1.00 92.12 68 LEU A O 1
ATOM 544 N N . TYR A 1 69 ? -5.247 -0.140 -7.837 1.00 94.06 69 TYR A N 1
ATOM 545 C CA . TYR A 1 69 ? -6.606 -0.652 -7.813 1.00 94.06 69 TYR A CA 1
ATOM 546 C C . TYR A 1 69 ? -7.527 0.360 -7.154 1.00 94.06 69 TYR A C 1
ATOM 548 O O . TYR A 1 69 ? -7.233 0.895 -6.078 1.00 94.06 69 TYR A O 1
ATOM 556 N N . GLN A 1 70 ? -8.677 0.598 -7.778 1.00 95.75 70 GLN A N 1
ATOM 557 C CA . GLN A 1 70 ? -9.710 1.398 -7.145 1.00 95.75 70 GLN A CA 1
ATOM 558 C C . GLN A 1 70 ? -10.431 0.550 -6.105 1.00 95.75 70 GLN A C 1
ATOM 560 O O . GLN A 1 70 ? -10.998 -0.496 -6.420 1.00 95.75 70 GLN A O 1
ATOM 565 N N . THR A 1 71 ? -10.383 1.016 -4.865 1.00 97.25 71 THR A N 1
ATOM 566 C CA . THR A 1 71 ? -10.840 0.284 -3.691 1.00 97.25 71 THR A CA 1
ATOM 567 C C . THR A 1 71 ? -11.914 1.090 -2.971 1.00 97.25 71 THR A C 1
ATOM 569 O O . THR A 1 71 ? -11.862 2.318 -2.928 1.00 97.25 71 THR A O 1
ATOM 572 N N . GLU A 1 72 ? -12.904 0.410 -2.412 1.00 97.94 72 GLU A N 1
ATOM 573 C CA . GLU A 1 72 ? -13.949 0.996 -1.584 1.00 97.94 72 GLU A CA 1
ATOM 574 C C . GLU A 1 72 ? -14.030 0.227 -0.267 1.00 97.94 72 GLU A C 1
ATOM 576 O O . GLU A 1 72 ? -14.199 -0.989 -0.266 1.00 97.94 72 GLU A O 1
ATOM 581 N N . ALA A 1 73 ? -13.918 0.934 0.854 1.00 97.88 73 ALA A N 1
ATOM 582 C CA . ALA A 1 73 ? -14.194 0.374 2.171 1.00 97.88 73 ALA A CA 1
ATOM 583 C C . ALA A 1 73 ? -15.568 0.845 2.648 1.00 97.88 73 ALA A C 1
ATOM 585 O O . ALA A 1 73 ? -15.902 2.029 2.530 1.00 97.88 73 ALA A O 1
ATOM 586 N N . ARG A 1 74 ? -16.350 -0.084 3.199 1.00 97.50 74 ARG A N 1
ATOM 587 C CA . ARG A 1 74 ? -17.679 0.166 3.765 1.00 97.50 74 ARG A CA 1
ATOM 588 C C . ARG A 1 74 ? -17.681 -0.121 5.258 1.00 97.50 74 ARG A C 1
ATOM 590 O O . ARG A 1 74 ? -17.096 -1.108 5.707 1.00 97.50 74 ARG A O 1
ATOM 597 N N . TYR A 1 75 ? -18.353 0.742 6.004 1.00 95.94 75 TYR A N 1
ATOM 598 C CA . TYR A 1 75 ? -18.588 0.574 7.428 1.00 95.94 75 TYR A CA 1
ATOM 599 C C . TYR A 1 75 ? -19.903 1.250 7.805 1.00 95.94 75 TYR A C 1
ATOM 601 O O . TYR A 1 75 ? -20.087 2.441 7.541 1.00 95.94 75 TYR A O 1
ATOM 609 N N . ASN A 1 76 ? -20.821 0.496 8.406 1.00 91.25 76 ASN A N 1
ATOM 610 C CA . ASN A 1 76 ? -22.185 0.938 8.681 1.00 91.25 76 ASN A CA 1
ATOM 611 C C . ASN A 1 76 ? -22.852 1.486 7.399 1.00 91.25 76 ASN A C 1
ATOM 613 O O . ASN A 1 76 ? -22.918 0.806 6.377 1.00 91.25 76 ASN A O 1
ATOM 617 N N . THR A 1 77 ? -23.345 2.726 7.431 1.00 91.88 77 THR A N 1
ATOM 618 C CA . THR A 1 77 ? -23.963 3.408 6.281 1.00 91.88 77 THR A CA 1
ATOM 619 C C . THR A 1 77 ? -22.966 4.227 5.455 1.00 91.88 77 THR A C 1
ATOM 621 O O . THR A 1 77 ? -23.338 4.803 4.429 1.00 91.88 77 THR A O 1
ATOM 624 N N . LYS A 1 78 ? -21.697 4.289 5.879 1.00 95.19 78 LYS A N 1
ATOM 625 C CA . LYS A 1 78 ? -20.645 5.087 5.247 1.00 95.19 78 LYS A CA 1
ATOM 626 C C . LYS A 1 78 ? -19.791 4.237 4.312 1.00 95.19 78 LYS A C 1
ATOM 628 O O . LYS A 1 78 ? -19.577 3.039 4.507 1.00 95.19 78 LYS A O 1
ATOM 633 N N . ARG A 1 79 ? -19.273 4.892 3.275 1.00 96.81 79 ARG A N 1
ATOM 634 C CA . ARG A 1 79 ? -18.315 4.312 2.332 1.00 96.81 79 ARG A CA 1
ATOM 635 C C . ARG A 1 79 ? -17.244 5.328 1.980 1.00 96.81 79 ARG A C 1
ATOM 637 O O . ARG A 1 79 ? -17.542 6.513 1.838 1.00 96.81 79 ARG A O 1
ATOM 644 N N . VAL A 1 80 ? -16.022 4.854 1.782 1.00 97.38 80 VAL A N 1
ATOM 645 C CA . VAL A 1 80 ? -14.911 5.665 1.287 1.00 97.38 80 VAL A CA 1
ATOM 646 C C . VAL A 1 80 ? -14.256 4.962 0.110 1.00 97.38 80 VAL A C 1
ATOM 648 O O . VAL A 1 80 ? -13.958 3.773 0.173 1.00 97.38 80 VAL A O 1
ATOM 651 N N . VAL A 1 81 ? -14.042 5.709 -0.971 1.00 97.25 81 VAL A N 1
ATOM 652 C CA . VAL A 1 81 ? -13.343 5.234 -2.169 1.00 97.25 81 VAL A CA 1
ATOM 653 C C . VAL A 1 81 ? -11.938 5.819 -2.172 1.00 97.25 81 VAL A C 1
ATOM 655 O O . VAL A 1 81 ? -11.765 7.016 -1.942 1.00 97.25 81 VAL A O 1
ATOM 658 N N . PHE A 1 82 ? -10.943 4.982 -2.441 1.00 96.25 82 PHE A N 1
ATOM 659 C CA . PHE A 1 82 ? -9.536 5.359 -2.488 1.00 96.25 82 PHE A CA 1
ATOM 660 C C . PHE A 1 82 ? -8.761 4.492 -3.482 1.00 96.25 82 PHE A C 1
ATOM 662 O O . PHE A 1 82 ? -9.206 3.418 -3.891 1.00 96.25 82 PHE A O 1
ATOM 669 N N . THR A 1 83 ? -7.585 4.964 -3.881 1.00 95.81 83 THR A N 1
ATOM 670 C CA . THR A 1 83 ? -6.674 4.211 -4.742 1.00 95.81 83 THR A CA 1
ATOM 671 C C . THR A 1 83 ? -5.688 3.452 -3.871 1.00 95.81 83 THR A C 1
ATOM 673 O O . THR A 1 83 ? -5.039 4.035 -3.002 1.00 95.81 83 THR A O 1
ATOM 676 N N . ALA A 1 84 ? -5.549 2.154 -4.112 1.00 95.19 84 ALA A N 1
ATOM 677 C CA . ALA A 1 84 ? -4.640 1.300 -3.369 1.00 95.19 84 ALA A CA 1
ATOM 678 C C . ALA A 1 84 ? -3.613 0.658 -4.305 1.00 95.19 84 ALA A C 1
ATOM 680 O O . ALA A 1 84 ? -3.967 0.150 -5.366 1.00 95.19 84 ALA A O 1
ATOM 681 N N . MET A 1 85 ? -2.340 0.679 -3.923 1.00 94.25 85 MET A N 1
ATOM 682 C CA . MET A 1 85 ? -1.266 0.029 -4.666 1.00 94.25 85 MET A CA 1
ATOM 683 C C . MET A 1 85 ? -1.077 -1.399 -4.156 1.00 94.25 85 MET A C 1
ATOM 685 O O . MET A 1 85 ? -0.905 -1.605 -2.960 1.00 94.25 85 MET A O 1
ATOM 689 N N . LEU A 1 86 ? -1.073 -2.388 -5.043 1.00 93.31 86 LEU A N 1
ATOM 690 C CA . LEU A 1 86 ? -0.648 -3.746 -4.725 1.00 93.31 86 LEU A CA 1
ATOM 691 C C . LEU A 1 86 ? 0.822 -3.734 -4.311 1.00 93.31 86 LEU A C 1
ATOM 693 O O . LEU A 1 86 ? 1.701 -3.462 -5.131 1.00 93.31 86 LEU A O 1
ATOM 697 N N . ASP A 1 87 ? 1.068 -4.065 -3.048 1.00 90.88 87 ASP A N 1
ATOM 698 C CA . ASP A 1 87 ? 2.405 -4.175 -2.488 1.00 90.88 87 ASP A CA 1
ATOM 699 C C . ASP A 1 87 ? 2.751 -5.646 -2.265 1.00 90.88 87 ASP A C 1
ATOM 701 O O . ASP A 1 87 ? 2.321 -6.274 -1.301 1.00 90.88 87 ASP A O 1
ATOM 705 N N . THR A 1 88 ? 3.560 -6.214 -3.157 1.00 86.25 88 THR A N 1
ATOM 706 C CA . THR A 1 88 ? 4.015 -7.605 -3.032 1.00 86.25 88 THR A CA 1
ATOM 707 C C . THR A 1 88 ? 4.906 -7.839 -1.809 1.00 86.25 88 THR A C 1
ATOM 709 O O . THR A 1 88 ? 5.105 -8.992 -1.433 1.00 86.25 88 THR A O 1
ATOM 712 N N . GLY A 1 89 ? 5.461 -6.776 -1.213 1.00 87.38 89 GLY A N 1
ATOM 713 C CA . GLY A 1 89 ? 6.255 -6.829 0.014 1.00 87.38 89 GLY A CA 1
ATOM 714 C C . GLY A 1 89 ? 5.421 -6.764 1.294 1.00 87.38 89 GLY A C 1
ATOM 715 O O . GLY A 1 89 ? 5.943 -7.067 2.368 1.00 87.38 89 GLY A O 1
ATOM 716 N N . ASN A 1 90 ? 4.132 -6.422 1.202 1.00 91.00 90 ASN A N 1
ATOM 717 C CA . ASN A 1 90 ? 3.252 -6.396 2.360 1.00 91.00 90 ASN A CA 1
ATOM 718 C C . ASN A 1 90 ? 2.934 -7.831 2.811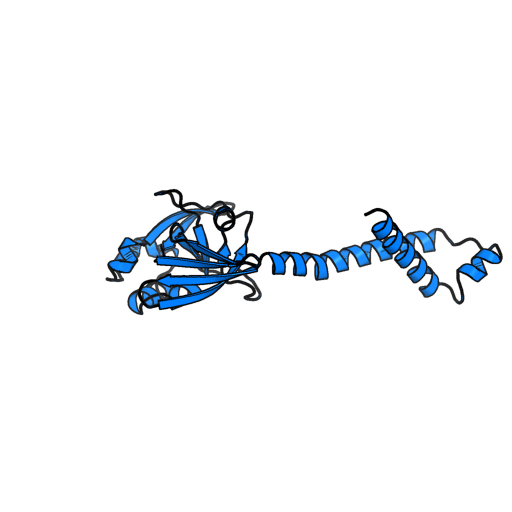 1.00 91.00 90 ASN A C 1
ATOM 720 O O . ASN A 1 90 ? 2.209 -8.567 2.144 1.00 91.00 90 ASN A O 1
ATOM 724 N N . ALA A 1 91 ? 3.485 -8.212 3.963 1.00 90.12 91 ALA A N 1
ATOM 725 C CA . ALA A 1 91 ? 3.291 -9.512 4.603 1.00 90.12 91 ALA A CA 1
ATOM 726 C C . ALA A 1 91 ? 2.543 -9.402 5.944 1.00 90.12 91 ALA A C 1
ATOM 728 O O . ALA A 1 91 ? 2.666 -10.281 6.802 1.00 90.12 91 ALA A O 1
ATOM 729 N N . LEU A 1 92 ? 1.826 -8.297 6.168 1.00 92.75 92 LEU A N 1
ATOM 730 C CA . LEU A 1 92 ? 1.143 -8.033 7.427 1.00 92.75 92 LEU A CA 1
ATOM 731 C C . LEU A 1 92 ? -0.145 -8.848 7.542 1.00 92.75 92 LEU A C 1
ATOM 733 O O . LEU A 1 92 ? -1.038 -8.779 6.696 1.00 92.75 92 LEU A O 1
ATOM 737 N N . TYR A 1 93 ? -0.254 -9.562 8.660 1.00 93.88 93 TYR A N 1
ATOM 738 C CA . TYR A 1 93 ? -1.446 -10.298 9.053 1.00 93.88 93 TYR A CA 1
ATOM 739 C C . TYR A 1 93 ? -1.849 -9.937 10.475 1.00 93.88 93 TYR A C 1
ATOM 741 O O . TYR A 1 93 ? -1.018 -9.600 11.320 1.00 93.88 93 TYR A O 1
ATOM 749 N N . THR A 1 94 ? -3.137 -10.071 10.758 1.00 93.06 94 THR A N 1
ATOM 750 C CA . THR A 1 94 ? -3.646 -9.968 12.122 1.00 93.06 94 THR A CA 1
ATOM 751 C C . THR A 1 94 ? -3.157 -11.133 12.982 1.00 93.06 94 THR A C 1
ATOM 753 O O . THR A 1 94 ? -3.047 -12.264 12.505 1.00 93.06 94 THR A O 1
ATOM 756 N N . ILE A 1 95 ? -2.907 -10.881 14.272 1.00 87.00 95 ILE A N 1
ATOM 757 C CA . ILE A 1 95 ? -2.562 -11.948 15.230 1.00 87.00 95 ILE A CA 1
ATOM 758 C C . ILE A 1 95 ? -3.746 -12.913 15.357 1.00 87.00 95 ILE A C 1
ATOM 760 O O . ILE A 1 95 ? -3.609 -14.124 15.198 1.00 87.00 95 ILE A O 1
ATOM 764 N N . MET A 1 96 ? -4.930 -12.349 15.594 1.00 83.19 96 MET A N 1
ATOM 765 C CA . MET A 1 96 ? -6.168 -13.104 15.731 1.00 83.19 96 MET A CA 1
ATOM 766 C C . MET A 1 96 ? -6.822 -13.267 14.360 1.00 83.19 96 MET A C 1
ATOM 768 O O . MET A 1 96 ? -7.100 -12.284 13.671 1.00 83.19 96 MET A O 1
ATOM 772 N N . GLY A 1 97 ? -7.040 -14.514 13.943 1.00 86.44 97 GLY A N 1
ATOM 773 C CA . GLY A 1 97 ? -7.716 -14.856 12.687 1.00 86.44 97 GLY A CA 1
ATOM 774 C C . GLY A 1 97 ? -6.864 -14.781 11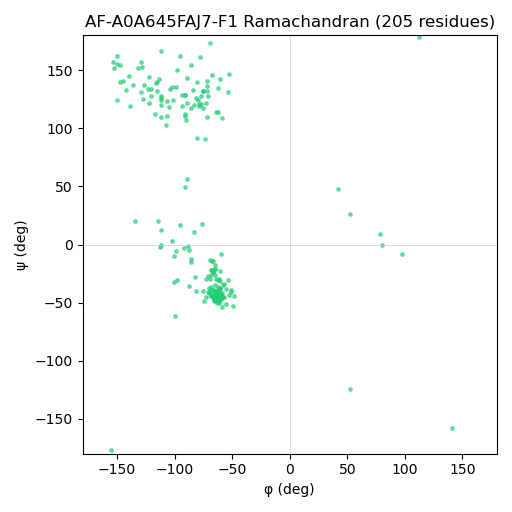.414 1.00 86.44 97 GLY A C 1
ATOM 775 O O . GLY A 1 97 ? -7.397 -15.079 10.352 1.00 86.44 97 GLY A O 1
ATOM 776 N N . ARG A 1 98 ? -5.574 -14.404 11.496 1.00 92.56 98 ARG A N 1
ATOM 777 C CA . ARG A 1 98 ? -4.632 -14.303 10.356 1.00 92.56 98 ARG A CA 1
ATOM 778 C C . ARG A 1 98 ? -5.244 -13.668 9.099 1.00 92.56 98 ARG A C 1
ATOM 780 O O . ARG A 1 98 ? -5.088 -14.178 7.992 1.00 92.56 98 ARG A O 1
ATOM 787 N N . ARG A 1 99 ? -5.931 -12.540 9.269 1.00 95.00 99 ARG A N 1
ATOM 788 C CA . ARG A 1 99 ? -6.510 -11.767 8.166 1.00 95.00 99 ARG A CA 1
ATOM 789 C C . ARG A 1 99 ? -5.431 -10.902 7.511 1.00 95.00 99 ARG A C 1
ATOM 791 O O . ARG A 1 99 ? -4.609 -10.349 8.246 1.00 95.00 99 ARG A O 1
ATOM 798 N N . PRO A 1 100 ? -5.406 -10.770 6.176 1.00 95.62 100 PRO A N 1
ATOM 799 C CA . PRO A 1 100 ? -4.505 -9.846 5.498 1.00 95.62 100 PRO A CA 1
ATOM 800 C C . PRO A 1 100 ? -4.767 -8.401 5.938 1.00 95.62 100 PRO A C 1
ATOM 802 O O . PRO A 1 100 ? -5.917 -7.996 6.133 1.00 95.62 100 PRO A O 1
ATOM 805 N N . VAL A 1 101 ? -3.695 -7.621 6.079 1.00 96.44 101 VAL A N 1
ATOM 806 C CA . VAL A 1 101 ? -3.766 -6.213 6.485 1.00 96.44 101 VAL A CA 1
ATOM 807 C C . VAL A 1 101 ? -3.480 -5.304 5.297 1.00 96.44 101 VAL A C 1
ATOM 809 O O . VAL A 1 101 ? -2.408 -5.368 4.698 1.00 96.44 101 VAL A O 1
ATOM 812 N N . VAL A 1 102 ? -4.418 -4.412 4.990 1.00 96.69 102 VAL A N 1
ATOM 813 C CA . VAL A 1 102 ? -4.227 -3.322 4.025 1.00 96.69 102 VAL A CA 1
ATOM 814 C C . VAL A 1 102 ? -3.787 -2.092 4.800 1.00 96.69 102 VAL A C 1
ATOM 816 O O . VAL A 1 102 ? -4.523 -1.632 5.669 1.00 96.69 102 VAL A O 1
ATOM 819 N N . LEU A 1 103 ? -2.603 -1.552 4.516 1.00 95.62 103 LEU A N 1
ATOM 820 C CA . LEU A 1 103 ? -2.189 -0.282 5.120 1.00 95.62 103 LEU A CA 1
ATOM 821 C C . LEU A 1 103 ? -2.933 0.851 4.429 1.00 95.62 103 LEU A C 1
ATOM 823 O O . LEU A 1 103 ? -2.971 0.885 3.204 1.00 95.62 103 LEU A O 1
ATOM 827 N N . VAL A 1 104 ? -3.519 1.768 5.187 1.00 95.81 104 VAL A N 1
ATOM 828 C CA . VAL A 1 104 ? -4.311 2.877 4.650 1.00 95.81 104 VAL A CA 1
ATOM 829 C C . VAL A 1 104 ? -3.946 4.154 5.391 1.00 95.81 104 VAL A C 1
ATOM 831 O O . VAL A 1 104 ? -3.828 4.157 6.618 1.00 95.81 104 VAL A O 1
ATOM 834 N N . ASN A 1 105 ? -3.803 5.254 4.653 1.00 94.44 105 ASN A N 1
ATOM 835 C CA . ASN A 1 105 ? -3.616 6.578 5.234 1.00 94.44 105 ASN A CA 1
ATOM 836 C C . ASN A 1 105 ? -4.742 6.873 6.233 1.00 94.44 105 ASN A C 1
ATOM 838 O O . ASN A 1 105 ? -5.927 6.749 5.905 1.00 94.44 105 ASN A O 1
ATOM 842 N N . GLN A 1 106 ? -4.370 7.340 7.424 1.00 92.69 106 GLN A N 1
ATOM 843 C CA . GLN A 1 106 ? -5.307 7.718 8.483 1.00 92.69 106 GLN A CA 1
ATOM 844 C C . GLN A 1 106 ? -6.428 8.636 7.966 1.00 92.69 106 GLN A C 1
ATOM 846 O O . GLN A 1 106 ? -7.603 8.374 8.206 1.00 92.69 106 GLN A O 1
ATOM 851 N N . THR A 1 107 ? -6.079 9.639 7.157 1.00 92.50 107 THR A N 1
ATOM 852 C CA . THR A 1 107 ? -7.017 10.616 6.572 1.00 92.50 107 THR A CA 1
ATOM 853 C C . THR A 1 107 ? -8.091 9.995 5.675 1.00 92.50 107 THR A C 1
ATOM 855 O O . THR A 1 107 ? -9.146 10.590 5.456 1.00 92.50 107 THR A O 1
ATOM 858 N N . THR A 1 108 ? -7.847 8.804 5.123 1.00 94.56 108 THR A N 1
ATOM 859 C CA . THR A 1 108 ? -8.849 8.060 4.345 1.00 94.56 108 THR A CA 1
ATOM 860 C C . THR A 1 108 ? -9.803 7.315 5.268 1.00 94.56 108 THR A C 1
ATOM 862 O O . THR A 1 108 ? -11.008 7.317 5.028 1.00 94.56 108 THR A O 1
ATOM 865 N N . ILE A 1 109 ? -9.280 6.729 6.346 1.00 94.00 109 ILE A N 1
ATOM 866 C CA . ILE A 1 109 ? -10.086 6.028 7.348 1.00 94.00 109 ILE A CA 1
ATOM 867 C C . ILE A 1 109 ? -10.969 7.014 8.117 1.00 94.00 109 ILE A C 1
ATOM 869 O O . ILE A 1 109 ? -12.138 6.716 8.315 1.00 94.00 109 ILE A O 1
ATOM 873 N N . GLU A 1 110 ? -10.483 8.210 8.458 1.00 93.69 110 GLU A N 1
ATOM 874 C CA . GLU A 1 110 ? -11.278 9.265 9.114 1.00 93.69 110 GLU A CA 1
ATOM 875 C C . GLU A 1 110 ? -12.600 9.561 8.389 1.00 93.69 110 GLU A C 1
ATOM 877 O O . GLU A 1 110 ? -13.633 9.723 9.030 1.00 93.69 110 GLU A O 1
ATOM 882 N N . LYS A 1 111 ? -12.597 9.562 7.049 1.00 94.00 111 LYS A N 1
ATOM 883 C CA . LYS A 1 111 ? -13.798 9.809 6.227 1.00 94.00 111 LYS A CA 1
ATOM 884 C C . LYS A 1 111 ? -14.844 8.696 6.333 1.00 94.00 111 LYS A C 1
ATOM 886 O O . LYS A 1 111 ? -16.006 8.915 6.001 1.00 94.00 111 LYS A O 1
ATOM 891 N N . LEU A 1 112 ? -14.421 7.500 6.738 1.00 94.19 112 LEU A N 1
ATOM 892 C CA . LEU A 1 112 ? -15.285 6.342 6.951 1.00 94.19 112 LEU A CA 1
ATOM 893 C C . LEU A 1 112 ? -15.893 6.326 8.363 1.00 94.19 112 LEU A C 1
ATOM 895 O O . LEU A 1 112 ? -16.848 5.593 8.604 1.00 94.19 112 LEU A O 1
ATOM 899 N N . MET A 1 113 ? -15.351 7.125 9.283 1.00 93.38 113 MET A N 1
ATOM 900 C CA . MET A 1 113 ? -15.695 7.106 10.701 1.00 93.38 113 MET A CA 1
ATOM 901 C C . MET A 1 113 ? -16.760 8.141 11.069 1.00 93.38 113 MET A C 1
ATOM 903 O O . MET A 1 113 ? -17.029 9.091 10.328 1.00 93.38 113 MET A O 1
ATOM 907 N N . ASP A 1 114 ? -17.384 7.949 12.229 1.00 91.06 114 ASP A N 1
ATOM 908 C CA . ASP A 1 114 ? -18.220 8.960 12.878 1.00 91.06 114 ASP A CA 1
ATOM 909 C C . ASP A 1 114 ? -17.371 10.016 13.589 1.00 91.06 114 ASP A C 1
ATOM 911 O O . ASP A 1 114 ? -16.189 9.801 13.869 1.00 91.06 114 ASP A O 1
ATOM 915 N N . ASP A 1 115 ? -17.976 11.171 13.873 1.00 88.94 115 ASP A N 1
ATOM 916 C CA . ASP A 1 115 ? -17.257 12.374 14.307 1.00 88.94 115 ASP A CA 1
ATOM 917 C C . ASP A 1 115 ? -16.423 12.149 15.579 1.00 88.94 115 ASP A C 1
ATOM 919 O O . ASP A 1 115 ? -15.320 12.684 15.682 1.00 88.94 115 ASP A O 1
ATOM 923 N N . CYS A 1 116 ? -16.896 11.313 16.517 1.00 89.62 116 CYS A N 1
ATOM 924 C CA . CYS A 1 116 ? -16.134 10.937 17.718 1.00 89.62 116 CYS A CA 1
ATOM 925 C C . CYS A 1 116 ? -14.803 10.272 17.358 1.00 89.62 116 CYS A C 1
ATOM 927 O O . CYS A 1 116 ? -13.738 10.714 17.792 1.00 89.62 116 CYS A O 1
ATOM 929 N N . VAL A 1 117 ? -14.865 9.228 16.530 1.00 91.38 117 VAL A N 1
ATOM 930 C CA . VAL A 1 117 ? -13.700 8.430 16.148 1.00 91.38 117 VAL A CA 1
ATOM 931 C C . VAL A 1 117 ? -12.782 9.241 15.236 1.00 91.38 117 VAL A C 1
ATOM 933 O O . VAL A 1 117 ? -11.568 9.236 15.423 1.00 91.38 117 VAL A O 1
ATOM 936 N N . ALA A 1 118 ? -13.339 9.988 14.280 1.00 91.12 118 ALA A N 1
ATOM 937 C CA . ALA A 1 118 ? -12.553 10.841 13.394 1.00 91.12 118 ALA A CA 1
ATOM 938 C C . ALA A 1 118 ? -11.774 11.909 14.183 1.00 91.12 118 ALA A C 1
ATOM 940 O O . ALA A 1 118 ? -10.585 12.123 13.932 1.00 91.12 118 ALA A O 1
ATOM 941 N N . LYS A 1 119 ? -12.412 12.534 15.183 1.00 90.88 119 LYS A N 1
ATOM 942 C CA . LYS A 1 119 ? -11.765 13.501 16.078 1.00 90.88 119 LYS A CA 1
ATOM 943 C C . LYS A 1 119 ? -10.665 12.847 16.915 1.00 90.88 119 LYS A C 1
ATOM 945 O O . LYS A 1 119 ? -9.558 13.377 16.963 1.00 90.88 119 LYS A O 1
ATOM 950 N N . PHE A 1 120 ? -10.939 11.679 17.498 1.00 91.00 120 PHE A N 1
ATOM 951 C CA . PHE A 1 120 ? -9.954 10.904 18.255 1.00 91.00 120 PHE A CA 1
ATOM 952 C C . PHE A 1 120 ? -8.700 10.596 17.423 1.00 91.00 120 PHE A C 1
ATOM 954 O O . PHE A 1 120 ? -7.589 10.905 17.852 1.00 91.00 120 PHE A O 1
ATOM 961 N N . LEU A 1 121 ? -8.870 10.054 16.212 1.00 89.75 121 LEU A N 1
ATOM 962 C CA . LEU A 1 121 ? -7.750 9.702 15.333 1.00 89.75 121 LEU A CA 1
ATOM 963 C C . LEU A 1 121 ? -6.903 10.927 14.962 1.00 89.75 121 LEU A C 1
ATOM 965 O O . LEU A 1 121 ? -5.675 10.838 14.898 1.00 89.75 121 LEU A O 1
ATOM 969 N N . LYS A 1 122 ? -7.549 12.076 14.747 1.00 88.81 122 LYS A N 1
ATOM 970 C CA . LYS A 1 122 ? -6.888 13.326 14.366 1.00 88.81 122 LYS A CA 1
ATOM 971 C C . LYS A 1 122 ? -6.111 13.967 15.521 1.00 88.81 122 LYS A C 1
ATOM 973 O O . LYS A 1 122 ? -4.980 14.410 15.318 1.00 88.81 122 LYS A O 1
ATOM 978 N N . GLU A 1 123 ? -6.710 14.036 16.707 1.00 88.06 123 GLU A N 1
ATOM 979 C CA . GLU A 1 123 ? -6.169 14.781 17.852 1.00 88.06 123 GLU A CA 1
ATOM 980 C C . GLU A 1 123 ? -5.196 13.954 18.705 1.00 88.06 123 GLU A C 1
ATOM 982 O O . GLU A 1 123 ? -4.194 14.491 19.174 1.00 88.06 123 GLU A O 1
ATOM 987 N N . CYS A 1 124 ? -5.435 12.650 18.875 1.00 83.75 124 CYS A N 1
ATOM 988 C CA . CYS A 1 124 ? -4.586 11.782 19.692 1.00 83.75 124 CYS A CA 1
ATOM 989 C C . CYS A 1 124 ? -3.347 11.329 18.897 1.00 83.75 124 CYS A C 1
ATOM 991 O O . CYS A 1 124 ? -3.535 10.798 17.800 1.00 83.75 124 CYS A O 1
ATOM 993 N N . PRO A 1 125 ? -2.103 11.519 19.389 1.00 82.56 125 PRO A N 1
ATOM 994 C CA . PRO A 1 125 ? -0.873 10.981 18.790 1.00 82.56 125 PRO A CA 1
ATOM 995 C C . PRO A 1 125 ? -0.939 9.464 18.549 1.00 82.56 125 PRO A C 1
ATOM 997 O O . PRO A 1 125 ? -1.552 8.738 19.329 1.00 82.56 125 PRO A O 1
ATOM 1000 N N . SER A 1 126 ? -0.290 8.963 17.490 1.00 79.31 126 SER A N 1
ATOM 1001 C CA . SER A 1 126 ? -0.342 7.535 17.119 1.00 79.31 126 SER A CA 1
ATOM 1002 C C . SER A 1 126 ? 0.211 6.615 18.203 1.00 79.31 126 SER A C 1
ATOM 1004 O O . SER A 1 126 ? -0.234 5.480 18.348 1.00 79.31 126 SER A O 1
ATOM 1006 N N . GLU A 1 127 ? 1.158 7.122 18.983 1.00 79.94 127 GLU A N 1
ATOM 1007 C CA . GLU A 1 127 ? 1.811 6.427 20.086 1.00 79.94 127 GLU A CA 1
ATOM 1008 C C . GLU A 1 127 ? 0.853 6.237 21.270 1.00 79.94 127 GLU A C 1
ATOM 1010 O O . GLU A 1 127 ? 0.984 5.272 22.014 1.00 79.94 127 GLU A O 1
ATOM 1015 N N . GLN A 1 128 ? -0.133 7.131 21.410 1.00 82.25 128 GLN A N 1
ATOM 1016 C CA . GLN A 1 128 ? -1.095 7.158 22.515 1.00 82.25 128 GLN A CA 1
ATOM 1017 C C . GLN A 1 128 ? -2.438 6.516 22.163 1.00 82.25 128 GLN A C 1
ATOM 1019 O O . GLN A 1 128 ? -3.280 6.351 23.048 1.00 82.25 128 GLN A O 1
ATOM 1024 N N . TRP A 1 129 ? -2.657 6.118 20.903 1.00 84.50 129 TRP A N 1
ATOM 1025 C CA . TRP A 1 129 ? -3.924 5.512 20.488 1.00 84.50 129 TRP A CA 1
ATOM 1026 C C . TRP A 1 129 ? -4.309 4.331 21.370 1.00 84.50 129 TRP A C 1
ATOM 1028 O O . TRP A 1 129 ? -5.454 4.245 21.793 1.00 84.50 129 TRP A O 1
ATOM 1038 N N . PHE A 1 130 ? -3.358 3.460 21.702 1.00 84.06 130 PHE A N 1
ATOM 1039 C CA . PHE A 1 130 ? -3.638 2.268 22.501 1.00 84.06 130 PHE A CA 1
ATOM 1040 C C . PHE A 1 130 ? -3.990 2.580 23.960 1.00 84.06 130 PHE A C 1
ATOM 1042 O O . PHE A 1 130 ? -4.762 1.843 24.563 1.00 84.06 130 PHE A O 1
ATOM 1049 N N . GLU A 1 131 ? -3.458 3.672 24.508 1.00 83.81 131 GLU A N 1
ATOM 1050 C CA . GLU A 1 131 ? -3.705 4.105 25.889 1.00 83.81 131 GLU A CA 1
ATOM 1051 C C . GLU A 1 131 ? -5.021 4.881 26.018 1.00 83.81 131 GLU A C 1
ATOM 1053 O O . GLU A 1 131 ? -5.651 4.872 27.070 1.00 83.81 131 GLU A O 1
ATOM 1058 N N . SER A 1 132 ? -5.44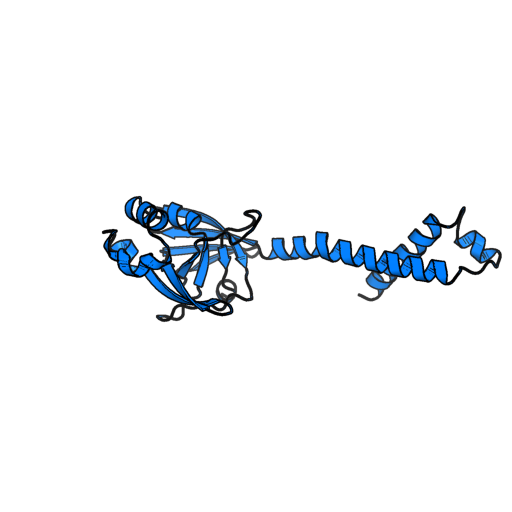8 5.543 24.937 1.00 83.50 132 SER A N 1
ATOM 1059 C CA . SER A 1 132 ? -6.590 6.464 24.929 1.00 83.50 132 SER A CA 1
ATOM 1060 C C . SER A 1 132 ? -7.791 5.958 24.124 1.00 83.50 132 SER A C 1
ATOM 1062 O O . SER A 1 132 ? -8.708 6.731 23.867 1.00 83.50 132 SER A O 1
ATOM 1064 N N . LEU A 1 133 ? -7.817 4.682 23.722 1.00 82.31 133 LEU A N 1
ATOM 1065 C CA . LEU A 1 133 ? -8.920 4.087 22.947 1.00 82.31 133 LEU A CA 1
ATOM 1066 C C . LEU A 1 133 ? -10.293 4.341 23.588 1.00 82.31 133 LEU A C 1
ATOM 1068 O O . LEU A 1 133 ? -11.244 4.690 22.893 1.00 82.31 133 LEU A O 1
ATOM 1072 N N . GLU A 1 134 ? -10.374 4.237 24.916 1.00 75.44 134 GLU A N 1
ATOM 1073 C CA . GLU A 1 134 ? -11.605 4.441 25.691 1.00 75.44 134 GLU A CA 1
ATOM 1074 C C . GLU A 1 134 ? -12.107 5.896 25.685 1.00 75.44 134 GLU A C 1
ATOM 1076 O O . GLU A 1 134 ? -13.258 6.150 26.034 1.00 75.44 134 GLU A O 1
ATOM 1081 N N . ALA A 1 135 ? -11.285 6.860 25.251 1.00 77.06 135 ALA A N 1
ATOM 1082 C CA . ALA A 1 135 ? -11.685 8.262 25.148 1.00 77.06 135 ALA A CA 1
ATOM 1083 C C . ALA A 1 135 ? -12.794 8.490 24.104 1.00 77.06 135 ALA A C 1
ATOM 1085 O O . ALA A 1 135 ? -13.500 9.497 24.181 1.00 77.06 135 ALA A O 1
ATOM 1086 N N . CYS A 1 136 ? -12.974 7.572 23.145 1.00 77.62 136 CYS A N 1
ATOM 1087 C CA . CYS A 1 136 ? -14.139 7.572 22.265 1.00 77.62 136 CYS A CA 1
ATOM 1088 C C . CYS A 1 136 ? -15.119 6.463 22.668 1.00 77.62 136 CYS A C 1
ATOM 1090 O O . CYS A 1 136 ? -14.811 5.279 22.586 1.00 77.62 136 CYS A O 1
ATOM 1092 N N . GLY A 1 137 ? -16.339 6.851 23.047 1.00 78.31 137 GLY A N 1
ATOM 1093 C CA . GLY A 1 137 ? -17.402 5.939 23.491 1.00 78.31 137 GLY A CA 1
ATOM 1094 C C . GLY A 1 137 ? -18.111 5.156 22.377 1.00 78.31 137 GLY A C 1
ATOM 1095 O O . GLY A 1 137 ? -19.220 4.669 22.593 1.00 78.31 137 GLY A O 1
ATOM 1096 N N . ASP A 1 138 ? -17.525 5.051 21.181 1.00 86.06 138 ASP A N 1
ATOM 1097 C CA . ASP A 1 138 ? -18.101 4.283 20.073 1.00 86.06 138 ASP A CA 1
ATOM 1098 C C . ASP A 1 138 ? -17.795 2.788 20.243 1.00 86.06 138 ASP A C 1
ATOM 1100 O O . ASP A 1 138 ? -16.770 2.268 19.796 1.00 86.06 138 ASP A O 1
ATOM 1104 N N . ALA A 1 139 ? -18.715 2.080 20.899 1.00 87.25 139 ALA A N 1
ATOM 1105 C CA . ALA A 1 139 ? -18.600 0.643 21.135 1.00 87.25 139 ALA A CA 1
ATOM 1106 C C . ALA A 1 139 ? -18.539 -0.182 19.833 1.00 87.25 139 ALA A C 1
ATOM 1108 O O . ALA A 1 139 ? -17.892 -1.232 19.793 1.00 87.25 139 ALA A O 1
ATOM 1109 N N . GLY A 1 140 ? -19.190 0.285 18.760 1.00 89.56 140 GLY A N 1
ATOM 1110 C CA . GLY A 1 140 ? -19.195 -0.392 17.464 1.00 89.56 140 GLY A CA 1
ATOM 1111 C C . GLY A 1 140 ? -17.805 -0.394 16.841 1.00 89.56 140 GLY A C 1
ATOM 1112 O O . GLY A 1 140 ? -17.299 -1.450 16.449 1.00 89.56 140 GLY A O 1
ATOM 1113 N N . TRP A 1 141 ? -17.153 0.767 16.839 1.00 91.12 141 TRP A N 1
ATOM 1114 C CA . TRP A 1 141 ? -15.782 0.913 16.371 1.00 91.12 141 TRP A CA 1
ATOM 1115 C C . TRP A 1 141 ? -14.797 0.161 17.270 1.00 91.12 141 TRP A C 1
ATOM 1117 O O . TRP A 1 141 ? -14.026 -0.653 16.760 1.00 91.12 141 TRP A O 1
ATOM 1127 N N . LEU A 1 142 ? -14.876 0.336 18.596 1.00 91.38 142 LEU A N 1
ATOM 1128 C CA . LEU A 1 142 ? -13.987 -0.334 19.556 1.00 91.38 142 LEU A CA 1
ATOM 1129 C C . LEU A 1 142 ? -14.001 -1.863 19.407 1.00 91.38 142 LEU A C 1
ATOM 1131 O O . LEU A 1 142 ? -12.949 -2.495 19.450 1.00 91.38 142 LEU A O 1
ATOM 1135 N N . SER A 1 143 ? -15.165 -2.465 19.136 1.00 91.62 143 SER A N 1
ATOM 1136 C CA . SER A 1 143 ? -15.296 -3.918 18.919 1.00 91.62 143 SER A CA 1
ATOM 1137 C C . SER A 1 143 ? -14.605 -4.445 17.649 1.00 91.62 143 SER A C 1
ATOM 1139 O O . SER A 1 143 ? -14.441 -5.655 17.467 1.00 91.62 143 SER A O 1
ATOM 1141 N N . ARG A 1 144 ? -14.219 -3.547 16.737 1.00 93.06 144 ARG A N 1
ATOM 1142 C CA . ARG A 1 144 ? -13.603 -3.849 15.435 1.00 93.06 144 ARG A CA 1
ATOM 1143 C C . ARG A 1 144 ? -12.158 -3.389 15.342 1.00 93.06 144 ARG A C 1
ATOM 1145 O O . ARG A 1 144 ? -11.519 -3.618 14.310 1.00 93.06 144 ARG A O 1
ATOM 1152 N N . VAL A 1 145 ? -11.654 -2.757 16.394 1.00 92.75 145 VAL A N 1
ATOM 1153 C CA . VAL A 1 145 ? -10.273 -2.315 16.491 1.00 92.75 145 VAL A CA 1
ATOM 1154 C C . VAL A 1 145 ? -9.410 -3.414 17.092 1.00 92.75 145 VAL A C 1
ATOM 1156 O O . VAL A 1 145 ? -9.825 -4.173 17.962 1.00 92.75 145 VAL A O 1
ATOM 1159 N N . GLN A 1 146 ? -8.184 -3.520 16.599 1.00 91.56 146 GLN A N 1
ATOM 1160 C CA . GLN A 1 146 ? -7.214 -4.500 17.061 1.00 91.56 146 GLN A CA 1
ATOM 1161 C C . GLN A 1 146 ? -5.789 -4.012 16.827 1.00 91.56 146 GLN A C 1
ATOM 1163 O O . GLN A 1 146 ? -5.523 -3.210 15.936 1.00 91.56 146 GLN A O 1
ATOM 1168 N N . ILE A 1 147 ? -4.851 -4.547 17.599 1.00 90.81 147 ILE A N 1
ATOM 1169 C CA . ILE A 1 147 ? -3.429 -4.234 17.470 1.00 90.81 147 ILE A CA 1
ATOM 1170 C C . ILE A 1 147 ? -2.811 -5.109 16.375 1.00 90.81 147 ILE A C 1
ATOM 1172 O O . ILE A 1 147 ? -3.012 -6.327 16.347 1.00 90.81 147 ILE A O 1
ATOM 1176 N N . ILE A 1 148 ? -2.039 -4.495 15.478 1.00 91.00 148 ILE A N 1
ATOM 1177 C CA . ILE A 1 148 ? -1.270 -5.195 14.447 1.00 91.00 148 ILE A CA 1
ATOM 1178 C C . ILE A 1 148 ? 0.217 -4.922 14.692 1.00 91.00 148 ILE A C 1
ATOM 1180 O O . ILE A 1 148 ? 0.664 -3.787 14.515 1.00 91.00 148 ILE A O 1
ATOM 1184 N N . PRO A 1 149 ? 1.006 -5.932 15.087 1.00 85.31 149 PRO A N 1
ATOM 1185 C CA . PRO A 1 149 ? 2.443 -5.770 15.199 1.00 85.31 149 PRO A CA 1
ATOM 1186 C C . PRO A 1 149 ? 3.046 -5.674 13.799 1.00 85.31 149 PRO A C 1
ATOM 1188 O O . PRO A 1 149 ? 2.768 -6.510 12.936 1.00 85.31 149 PRO A O 1
ATOM 1191 N N . TYR A 1 150 ? 3.904 -4.685 13.577 1.00 79.56 150 TYR A N 1
ATOM 1192 C CA . TYR A 1 150 ? 4.700 -4.597 12.361 1.00 79.56 150 TYR A CA 1
ATOM 1193 C C . TYR A 1 150 ? 6.167 -4.331 12.689 1.00 79.56 150 TYR A C 1
ATOM 1195 O O . TYR A 1 150 ? 6.520 -3.762 13.722 1.00 79.56 150 TYR A O 1
ATOM 1203 N N . ARG A 1 151 ? 7.045 -4.790 11.801 1.00 67.81 151 ARG A N 1
ATOM 1204 C CA . ARG A 1 151 ? 8.483 -4.556 11.910 1.00 67.81 151 ARG A CA 1
ATOM 1205 C C . ARG A 1 151 ? 8.889 -3.537 10.864 1.00 67.81 151 ARG A C 1
ATOM 1207 O O . ARG A 1 151 ? 8.883 -3.849 9.676 1.00 67.81 151 ARG A O 1
ATOM 1214 N N . ALA A 1 152 ? 9.255 -2.343 11.312 1.00 62.75 152 ALA A N 1
ATOM 1215 C CA . ALA A 1 152 ? 10.069 -1.444 10.512 1.00 62.75 152 ALA A CA 1
ATOM 1216 C C . ALA A 1 152 ? 11.546 -1.789 10.740 1.00 62.75 152 ALA A C 1
ATOM 1218 O O . ALA A 1 152 ? 11.918 -2.351 11.773 1.00 62.75 152 ALA A O 1
ATOM 1219 N N . VAL A 1 153 ? 12.408 -1.489 9.769 1.00 47.66 153 VAL A N 1
ATOM 1220 C CA . VAL A 1 153 ? 13.853 -1.719 9.908 1.00 47.66 153 VAL A CA 1
ATOM 1221 C C . VAL A 1 153 ? 14.365 -0.927 11.116 1.00 47.66 153 VAL A C 1
ATOM 1223 O O . VAL A 1 153 ? 14.418 0.297 11.075 1.00 47.66 153 VAL A O 1
ATOM 1226 N N . GLY A 1 154 ? 14.723 -1.637 12.191 1.00 43.78 154 GLY A N 1
ATOM 1227 C CA . GLY A 1 154 ? 15.273 -1.064 13.423 1.00 43.78 154 GLY A CA 1
ATOM 1228 C C . GLY A 1 154 ? 14.278 -0.832 14.568 1.00 43.78 154 GLY A C 1
ATOM 1229 O O . GLY A 1 154 ? 14.730 -0.562 15.678 1.00 43.78 154 GLY A O 1
ATOM 1230 N N . THR A 1 155 ? 12.964 -0.988 14.361 1.00 54.50 155 THR A N 1
ATOM 1231 C CA . THR A 1 155 ? 11.948 -0.784 15.414 1.00 54.50 155 THR A CA 1
ATOM 1232 C C . THR A 1 155 ? 10.793 -1.789 15.326 1.00 54.50 155 THR A C 1
ATOM 1234 O O . THR A 1 155 ? 10.210 -2.031 14.266 1.00 54.50 155 THR A O 1
ATOM 1237 N N . ASN A 1 156 ? 10.437 -2.385 16.471 1.00 60.41 156 ASN A N 1
ATOM 1238 C CA . ASN A 1 156 ? 9.148 -3.056 16.639 1.00 60.41 156 ASN A CA 1
ATOM 1239 C C . ASN A 1 156 ? 8.099 -1.972 16.878 1.00 60.41 156 ASN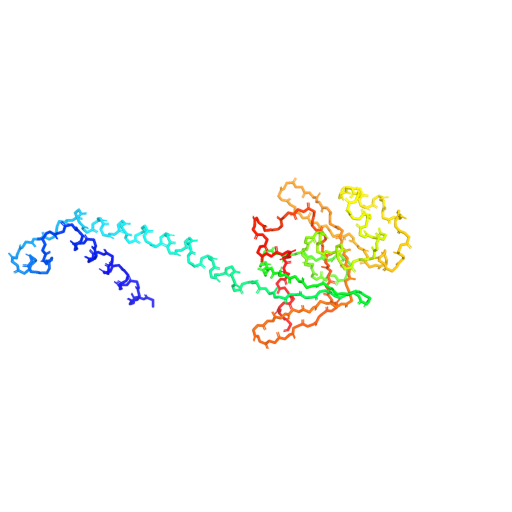 A C 1
ATOM 1241 O O . ASN A 1 156 ? 8.196 -1.232 17.856 1.00 60.41 156 ASN A O 1
ATOM 1245 N N . SER A 1 157 ? 7.111 -1.887 15.999 1.00 78.06 157 SER A N 1
ATOM 1246 C CA . SER A 1 157 ? 6.084 -0.855 16.058 1.00 78.06 157 SER A CA 1
ATOM 1247 C C . SER A 1 157 ? 4.696 -1.492 15.975 1.00 78.06 157 SER A C 1
ATOM 1249 O O . SER A 1 157 ? 4.526 -2.627 15.523 1.00 78.06 157 SER A O 1
ATOM 1251 N N . LEU A 1 158 ? 3.691 -0.782 16.477 1.00 86.25 158 LEU A N 1
ATOM 1252 C CA . LEU A 1 158 ? 2.308 -1.246 16.531 1.00 86.25 158 LEU A CA 1
ATOM 1253 C C . LEU A 1 158 ? 1.446 -0.356 15.640 1.00 86.25 158 LEU A C 1
ATOM 1255 O O . LEU A 1 158 ? 1.628 0.858 15.614 1.00 86.25 158 LEU A O 1
ATOM 1259 N N . LEU A 1 159 ? 0.507 -0.964 14.922 1.00 89.62 159 LEU A N 1
ATOM 1260 C CA . LEU A 1 159 ? -0.505 -0.260 14.140 1.00 89.62 159 LEU A CA 1
ATOM 1261 C C . LEU A 1 159 ? -1.876 -0.505 14.745 1.00 89.62 159 LEU A C 1
ATOM 1263 O O . LEU A 1 159 ? -2.195 -1.620 15.172 1.00 89.62 159 LEU A O 1
ATOM 1267 N N . LEU A 1 160 ? -2.698 0.538 14.724 1.00 92.44 160 LEU A N 1
ATOM 1268 C CA . LEU A 1 160 ? -4.119 0.400 14.974 1.00 92.44 160 LEU A CA 1
ATOM 1269 C C . LEU A 1 160 ? -4.755 -0.209 13.724 1.00 92.44 160 LEU A C 1
ATOM 1271 O O . LEU A 1 160 ? -4.678 0.356 12.637 1.00 92.44 160 LEU A O 1
ATOM 1275 N N . GLY A 1 161 ? -5.333 -1.392 13.861 1.00 94.12 161 GLY A N 1
ATOM 1276 C CA . GLY A 1 161 ? -6.098 -2.058 12.821 1.00 94.12 161 GLY A CA 1
ATOM 1277 C C . GLY A 1 161 ? -7.584 -1.848 13.042 1.00 94.12 161 GLY A C 1
ATOM 1278 O O . GLY A 1 161 ? -8.059 -2.017 14.157 1.00 94.12 161 GLY A O 1
ATOM 1279 N N . PHE A 1 162 ? -8.320 -1.540 11.984 1.00 95.38 162 PHE A N 1
ATOM 1280 C CA . PHE A 1 162 ? -9.772 -1.431 11.985 1.00 95.38 162 PHE A CA 1
ATOM 1281 C C . PHE A 1 162 ? -10.377 -2.426 10.990 1.00 95.38 162 PHE A C 1
ATOM 1283 O O . PHE A 1 162 ? -9.979 -2.464 9.825 1.00 95.38 162 PHE A O 1
ATOM 1290 N N . ARG A 1 163 ? -11.336 -3.242 11.435 1.00 96.06 163 ARG A N 1
ATOM 1291 C CA . ARG A 1 163 ? -12.035 -4.209 10.581 1.00 96.06 163 ARG A CA 1
ATOM 1292 C C . ARG A 1 163 ? -13.294 -3.583 9.951 1.00 96.06 163 ARG A C 1
ATOM 1294 O O . ARG A 1 163 ? -14.289 -3.420 10.667 1.00 96.06 163 ARG A O 1
ATOM 1301 N N . PRO A 1 164 ? -13.289 -3.281 8.636 1.00 96.50 164 PRO A N 1
ATOM 1302 C CA . PRO A 1 164 ? -14.465 -2.771 7.938 1.00 96.50 164 PRO A CA 1
ATOM 1303 C C . PRO A 1 164 ? -15.534 -3.865 7.818 1.00 96.50 164 PRO A C 1
ATOM 1305 O O . PRO A 1 164 ? -15.297 -5.024 8.162 1.00 96.50 164 PRO A O 1
ATOM 1308 N N . ASP A 1 165 ? -16.716 -3.502 7.327 1.00 97.06 165 ASP A N 1
ATOM 1309 C CA . ASP A 1 165 ? -17.736 -4.494 6.980 1.00 97.06 165 ASP A CA 1
ATOM 1310 C C . ASP A 1 165 ? -17.375 -5.208 5.685 1.00 97.06 165 ASP A C 1
ATOM 1312 O O . ASP A 1 165 ? -17.400 -6.432 5.627 1.00 97.06 165 ASP A O 1
ATOM 1316 N N . ILE A 1 166 ? -17.015 -4.441 4.654 1.00 97.31 166 ILE A N 1
ATOM 1317 C CA . ILE A 1 166 ? -16.658 -4.961 3.334 1.00 97.31 166 ILE A CA 1
ATOM 1318 C C . ILE A 1 166 ? -15.554 -4.086 2.740 1.00 97.31 166 ILE A C 1
ATOM 1320 O O . ILE A 1 166 ? -15.587 -2.856 2.845 1.00 97.31 166 ILE A O 1
ATOM 1324 N N . LEU A 1 167 ? -14.602 -4.731 2.073 1.00 97.75 167 LEU A N 1
ATOM 1325 C CA . LEU A 1 167 ? -13.659 -4.116 1.154 1.00 97.75 167 LEU A CA 1
ATOM 1326 C C . LEU A 1 167 ? -13.964 -4.592 -0.268 1.00 97.75 167 LEU A C 1
ATOM 1328 O O . LEU A 1 167 ? -13.991 -5.790 -0.538 1.00 97.75 167 LEU A O 1
ATOM 1332 N N . VAL A 1 168 ? -14.179 -3.642 -1.170 1.00 97.50 168 VAL A N 1
ATOM 1333 C CA . VAL A 1 168 ? -14.475 -3.875 -2.584 1.00 97.50 168 VAL A CA 1
ATOM 1334 C C . VAL A 1 168 ? -13.295 -3.393 -3.415 1.00 97.50 168 VAL A C 1
ATOM 1336 O O .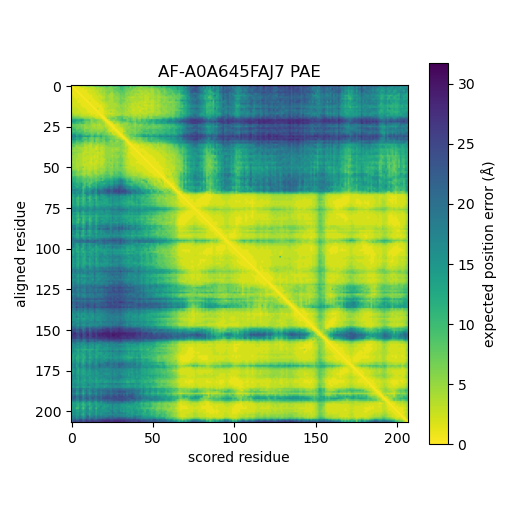 VAL A 1 168 ? -12.884 -2.242 -3.291 1.00 97.50 168 VAL A O 1
ATOM 1339 N N . ILE A 1 169 ? -12.753 -4.245 -4.278 1.00 96.50 169 ILE A N 1
ATOM 1340 C CA . ILE A 1 169 ? -11.592 -3.943 -5.118 1.00 96.50 169 ILE A CA 1
ATOM 1341 C C . ILE A 1 169 ? -11.982 -4.141 -6.578 1.00 96.50 169 ILE A C 1
ATOM 1343 O O . ILE A 1 169 ? -12.384 -5.228 -6.992 1.00 96.50 169 ILE A O 1
ATOM 1347 N N . LYS A 1 170 ? -11.847 -3.079 -7.373 1.00 94.31 170 LYS A N 1
ATOM 1348 C CA . LYS A 1 170 ? -12.068 -3.123 -8.819 1.00 94.31 170 LYS A CA 1
ATOM 1349 C C . LYS A 1 170 ? -10.785 -3.566 -9.511 1.00 94.31 170 LYS A C 1
ATOM 1351 O O . LYS A 1 170 ? -9.771 -2.873 -9.442 1.00 94.31 170 LYS A O 1
ATOM 1356 N N . THR A 1 171 ? -10.852 -4.709 -10.177 1.00 90.31 171 THR A N 1
ATOM 1357 C CA . THR A 1 171 ? -9.781 -5.296 -10.992 1.00 90.31 171 THR A CA 1
ATOM 1358 C C . THR A 1 171 ? -10.170 -5.264 -12.471 1.00 90.31 171 THR A C 1
ATOM 1360 O O . THR A 1 171 ? -11.336 -5.050 -12.804 1.00 90.31 171 THR A O 1
ATOM 1363 N N . GLU A 1 172 ? -9.219 -5.506 -13.374 1.00 84.00 172 GLU A N 1
ATOM 1364 C CA . GLU A 1 172 ? -9.518 -5.631 -14.812 1.00 84.00 172 GLU A CA 1
ATOM 1365 C C . GLU A 1 172 ? -10.458 -6.814 -15.112 1.00 84.00 172 GLU A C 1
ATOM 1367 O O . GLU A 1 172 ? -11.263 -6.750 -16.036 1.00 84.00 172 GLU A O 1
ATOM 1372 N N . SER A 1 173 ? -10.388 -7.879 -14.307 1.00 83.62 173 SER A N 1
ATOM 1373 C CA . SER A 1 173 ? -11.180 -9.106 -14.453 1.00 83.62 173 SER A CA 1
ATOM 1374 C C . SER A 1 173 ? -12.543 -9.069 -13.755 1.00 83.62 173 SER A C 1
ATOM 1376 O O . SER A 1 173 ? -13.306 -10.024 -13.875 1.00 83.62 173 SER A O 1
ATOM 1378 N N . GLY A 1 174 ? -12.861 -8.002 -13.014 1.00 89.50 174 GLY A N 1
ATOM 1379 C CA . GLY A 1 174 ? -14.114 -7.882 -12.269 1.00 89.50 174 GLY A CA 1
ATOM 1380 C C . GLY A 1 174 ? -13.957 -7.219 -10.903 1.00 89.50 174 GLY A C 1
ATOM 1381 O O . GLY A 1 174 ? -13.009 -6.473 -10.650 1.00 89.50 174 GLY A O 1
ATOM 1382 N N . VAL A 1 175 ? -14.906 -7.486 -10.009 1.00 93.94 175 VAL A N 1
ATOM 1383 C CA . VAL A 1 175 ? -14.949 -6.914 -8.658 1.00 93.94 175 VAL A CA 1
ATOM 1384 C C . VAL A 1 175 ? -14.703 -8.014 -7.633 1.00 93.94 175 VAL A C 1
ATOM 1386 O O . VAL A 1 175 ? -15.375 -9.040 -7.661 1.00 93.94 175 VAL A O 1
ATOM 1389 N N . ILE A 1 176 ? -13.750 -7.786 -6.730 1.00 94.88 176 ILE A N 1
ATOM 1390 C CA . ILE A 1 176 ? -13.489 -8.648 -5.575 1.00 94.88 176 ILE A CA 1
ATOM 1391 C C . ILE A 1 176 ? -14.112 -7.978 -4.354 1.00 94.88 176 ILE A C 1
ATOM 1393 O O . ILE A 1 176 ? -13.784 -6.831 -4.055 1.00 94.88 176 ILE A O 1
ATOM 1397 N N . GLU A 1 177 ? -14.986 -8.683 -3.642 1.00 95.81 177 GLU A N 1
ATOM 1398 C CA . GLU A 1 177 ? -15.549 -8.232 -2.367 1.00 95.81 177 GLU A CA 1
ATOM 1399 C C . GLU A 1 177 ? -15.097 -9.173 -1.248 1.00 95.81 177 GLU A C 1
ATOM 1401 O O . GLU A 1 177 ? -15.145 -10.394 -1.394 1.00 95.81 177 GLU A O 1
ATOM 1406 N N . THR A 1 178 ? -14.621 -8.617 -0.133 1.00 95.19 178 THR A N 1
ATOM 1407 C CA . THR A 1 178 ? -14.171 -9.411 1.015 1.00 95.19 178 THR A CA 1
ATOM 1408 C C . THR A 1 178 ? -14.421 -8.695 2.339 1.00 95.19 178 THR A C 1
ATOM 1410 O O . THR A 1 178 ? -14.207 -7.490 2.461 1.00 95.19 178 THR A O 1
ATOM 1413 N N . ASP A 1 179 ? -14.852 -9.446 3.348 1.00 94.19 179 ASP A N 1
ATOM 1414 C CA . ASP A 1 179 ? -14.967 -9.024 4.750 1.00 94.19 179 ASP A CA 1
ATOM 1415 C C . ASP A 1 179 ? -13.789 -9.535 5.609 1.00 94.19 179 ASP A C 1
ATOM 1417 O O . ASP A 1 179 ? -13.585 -9.113 6.752 1.00 94.19 179 ASP A O 1
ATOM 1421 N N . ASN A 1 180 ? -12.963 -10.427 5.050 1.00 94.75 180 ASN A N 1
ATOM 1422 C CA . ASN A 1 180 ? -11.838 -11.057 5.726 1.00 94.75 180 ASN A CA 1
ATOM 1423 C C . ASN A 1 180 ? -10.556 -10.227 5.581 1.00 94.75 180 ASN A C 1
ATOM 1425 O O . ASN A 1 180 ? -9.531 -10.697 5.091 1.00 94.75 180 ASN A O 1
ATOM 1429 N N . VAL A 1 181 ? -10.617 -8.968 6.005 1.00 96.25 181 VAL A N 1
ATOM 1430 C CA . VAL A 1 181 ? -9.518 -8.005 5.880 1.00 96.25 181 VAL A CA 1
ATOM 1431 C C . VAL A 1 1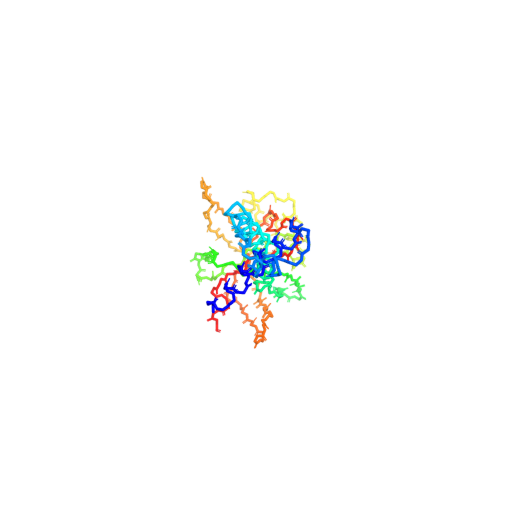81 ? -9.520 -7.029 7.051 1.00 96.25 181 VAL A C 1
ATOM 1433 O O . VAL A 1 181 ? -10.553 -6.784 7.672 1.00 96.25 181 VAL A O 1
ATOM 1436 N N . VAL A 1 182 ? -8.356 -6.469 7.370 1.00 97.31 182 VAL A N 1
ATOM 1437 C CA . VAL A 1 182 ? -8.230 -5.377 8.344 1.00 97.31 182 VAL A CA 1
ATOM 1438 C C . VAL A 1 182 ? -7.481 -4.210 7.714 1.00 97.31 182 VAL A C 1
ATOM 1440 O O . VAL A 1 182 ? -6.489 -4.403 7.014 1.00 97.31 182 VAL A O 1
ATOM 1443 N N . LEU A 1 183 ? -7.960 -2.992 7.955 1.00 97.12 183 LEU A N 1
ATOM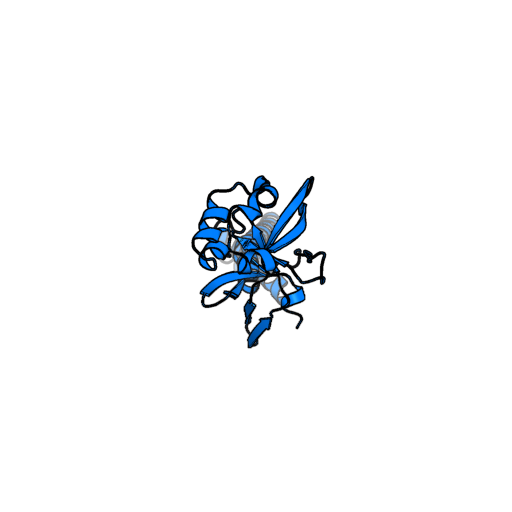 1444 C CA . LEU A 1 183 ? -7.313 -1.759 7.524 1.00 97.12 183 LEU A CA 1
ATOM 1445 C C . LEU A 1 183 ? -6.367 -1.285 8.631 1.00 97.12 183 LEU A C 1
ATOM 1447 O O . LEU A 1 183 ? -6.816 -0.917 9.712 1.00 97.12 183 LEU A O 1
ATOM 1451 N N . GLY A 1 184 ? -5.061 -1.323 8.387 1.00 95.38 184 GLY A N 1
ATOM 1452 C CA . GLY A 1 184 ? -4.049 -0.778 9.289 1.00 95.38 184 GLY A CA 1
ATOM 1453 C C . GLY A 1 184 ? -3.893 0.724 9.076 1.00 95.38 184 GLY A C 1
ATOM 1454 O O . GLY A 1 184 ? -3.543 1.151 7.977 1.00 95.38 184 GLY A O 1
ATOM 1455 N N . LEU A 1 185 ? -4.141 1.520 10.114 1.00 93.81 185 LEU A N 1
ATOM 1456 C CA . LEU A 1 185 ? -4.028 2.975 10.071 1.00 93.81 185 LEU A CA 1
ATOM 1457 C C . LEU A 1 185 ? -2.555 3.385 10.023 1.00 93.81 185 LEU A C 1
ATOM 1459 O O . LEU A 1 185 ? -1.791 3.087 10.940 1.00 93.81 185 LEU A O 1
ATOM 1463 N N . TYR A 1 186 ? -2.174 4.117 8.978 1.00 90.56 186 TYR A N 1
ATOM 1464 C CA . TYR A 1 186 ? -0.840 4.686 8.821 1.00 90.56 186 TYR A CA 1
ATOM 1465 C C . TYR A 1 186 ? -0.888 6.217 8.917 1.00 90.56 186 TYR A C 1
ATOM 1467 O O . TYR A 1 186 ? -1.560 6.878 8.121 1.00 90.56 186 TYR A O 1
ATOM 1475 N N . ARG A 1 187 ? -0.167 6.787 9.893 1.00 84.31 187 ARG A N 1
ATOM 1476 C CA . ARG A 1 187 ? -0.086 8.237 10.156 1.00 84.31 187 ARG A CA 1
ATOM 1477 C C . ARG A 1 187 ? 1.067 8.906 9.396 1.00 84.31 187 ARG A C 1
ATOM 1479 O O . ARG A 1 187 ? 1.882 9.629 9.955 1.00 84.31 187 ARG A O 1
ATOM 1486 N N . GLY A 1 188 ? 1.149 8.643 8.101 1.00 81.31 188 GLY A N 1
ATOM 1487 C CA . GLY A 1 188 ? 2.137 9.247 7.216 1.00 81.31 188 GLY A CA 1
ATOM 1488 C C . GLY A 1 188 ? 1.640 9.261 5.780 1.00 81.31 188 GLY A C 1
ATOM 1489 O O . GLY A 1 188 ? 0.521 8.838 5.490 1.00 81.31 188 GLY A O 1
ATOM 1490 N N . GLU A 1 189 ? 2.485 9.730 4.872 1.00 79.62 189 GLU A N 1
ATOM 1491 C CA . GLU A 1 189 ? 2.197 9.688 3.444 1.00 79.62 189 GLU A CA 1
ATOM 1492 C C . GLU A 1 189 ? 2.737 8.388 2.852 1.00 79.62 189 GLU A C 1
ATOM 1494 O O . GLU A 1 189 ? 3.946 8.190 2.745 1.00 79.62 189 GLU A O 1
ATOM 1499 N N . LEU A 1 190 ? 1.837 7.489 2.444 1.00 85.00 190 LEU A N 1
ATOM 1500 C CA . LEU A 1 190 ? 2.228 6.299 1.683 1.00 85.00 190 LEU A CA 1
ATOM 1501 C C . LEU A 1 190 ? 2.735 6.653 0.273 1.00 85.00 190 LEU A C 1
ATOM 1503 O O . LEU A 1 190 ? 3.469 5.874 -0.328 1.00 85.00 190 LEU A O 1
ATOM 1507 N N . SER A 1 191 ? 2.366 7.820 -0.266 1.00 82.69 191 SER A N 1
ATOM 1508 C CA . SER A 1 191 ? 2.738 8.258 -1.611 1.00 82.69 191 SER A CA 1
ATOM 1509 C C . SER A 1 191 ? 3.102 9.742 -1.640 1.00 82.69 191 SER A C 1
ATOM 1511 O O . SER A 1 191 ? 2.236 10.583 -1.444 1.00 82.69 191 SER A O 1
ATOM 1513 N N . ASN A 1 192 ? 4.342 10.070 -2.023 1.00 70.94 192 ASN A N 1
ATOM 1514 C CA . ASN A 1 192 ? 4.842 11.456 -2.138 1.00 70.94 192 ASN A CA 1
ATOM 1515 C C . ASN A 1 192 ? 4.067 12.355 -3.133 1.00 70.94 192 ASN A C 1
ATOM 1517 O O . ASN A 1 192 ? 4.395 13.528 -3.286 1.00 70.94 192 ASN A O 1
ATOM 1521 N N . LYS A 1 193 ? 3.138 11.797 -3.923 1.00 74.81 193 LYS A N 1
ATOM 1522 C CA . LYS A 1 193 ? 2.334 12.523 -4.926 1.00 74.81 193 LYS A CA 1
ATOM 1523 C C . LYS A 1 193 ? 0.848 12.154 -4.867 1.00 74.81 193 LYS A C 1
ATOM 1525 O O . LYS A 1 193 ? 0.172 12.267 -5.886 1.00 74.81 193 LYS A O 1
ATOM 1530 N N . ASP A 1 194 ? 0.379 11.611 -3.741 1.00 75.81 194 ASP A N 1
ATOM 1531 C CA . ASP A 1 194 ? -1.009 11.155 -3.553 1.00 75.81 194 ASP A CA 1
ATOM 1532 C C . ASP A 1 194 ? -1.527 10.197 -4.641 1.00 75.81 194 ASP A C 1
ATOM 1534 O O . ASP A 1 194 ? -2.729 10.080 -4.884 1.00 75.81 194 ASP A O 1
ATOM 1538 N N . MET A 1 195 ? -0.624 9.461 -5.298 1.00 86.06 195 MET A N 1
ATOM 1539 C CA . MET A 1 195 ? -0.993 8.510 -6.354 1.00 86.06 195 MET A CA 1
ATOM 1540 C C . MET A 1 195 ? -1.834 7.351 -5.803 1.00 86.06 195 MET A C 1
ATOM 1542 O O . MET A 1 195 ? -2.598 6.732 -6.541 1.00 86.06 195 MET A O 1
ATOM 1546 N N . TYR A 1 196 ? -1.669 7.045 -4.517 1.00 92.12 196 TYR A N 1
ATOM 1547 C CA . TYR A 1 196 ? -2.416 6.037 -3.780 1.00 92.12 196 TYR A CA 1
ATOM 1548 C C . TYR A 1 196 ? -2.463 6.403 -2.295 1.00 92.12 196 TYR A C 1
ATOM 1550 O O . TYR A 1 196 ? -1.558 7.052 -1.774 1.00 92.12 196 TYR A O 1
ATOM 1558 N N . GLN A 1 197 ? -3.522 5.963 -1.621 1.00 95.00 197 GLN A N 1
ATOM 1559 C CA . GLN A 1 197 ? -3.761 6.180 -0.193 1.00 95.00 197 GLN A CA 1
ATOM 1560 C C . GLN A 1 197 ? -3.659 4.882 0.617 1.00 95.00 197 GLN A C 1
ATOM 1562 O O . GLN A 1 197 ? -3.867 4.903 1.828 1.00 95.00 197 GLN A O 1
ATOM 1567 N N . ALA A 1 198 ? -3.379 3.752 -0.038 1.00 95.81 198 ALA A N 1
ATOM 1568 C CA . ALA A 1 198 ? -3.308 2.453 0.612 1.00 95.81 198 ALA A CA 1
ATOM 1569 C C . ALA A 1 198 ? -2.325 1.488 -0.066 1.00 95.81 198 ALA A C 1
ATOM 1571 O O . ALA A 1 198 ? -2.074 1.598 -1.267 1.00 95.81 198 ALA A O 1
ATOM 1572 N N . LEU A 1 199 ? -1.821 0.517 0.701 1.00 95.31 199 LEU A N 1
ATOM 1573 C CA . LEU A 1 199 ? -1.034 -0.625 0.237 1.00 95.31 199 LEU A CA 1
ATOM 1574 C C . LEU A 1 199 ? -1.843 -1.915 0.415 1.00 95.31 199 LEU A C 1
ATOM 1576 O O . LEU A 1 199 ? -2.070 -2.380 1.536 1.00 95.31 199 LEU A O 1
ATOM 1580 N N . LEU A 1 200 ? -2.280 -2.492 -0.703 1.00 95.50 200 LEU A N 1
ATOM 1581 C CA . LEU A 1 200 ? -3.020 -3.749 -0.751 1.00 95.50 200 LEU A CA 1
ATOM 1582 C C . LEU A 1 200 ? -2.110 -4.931 -0.442 1.00 95.50 200 LEU A C 1
ATOM 1584 O O . LEU A 1 200 ? -1.015 -5.062 -0.988 1.00 95.50 200 LEU A O 1
ATOM 1588 N N . HIS A 1 201 ? -2.625 -5.833 0.387 1.00 94.81 201 HIS A N 1
ATOM 1589 C CA . HIS A 1 201 ? -1.983 -7.101 0.679 1.00 94.81 201 HIS A CA 1
ATOM 1590 C C . HIS A 1 201 ? -2.159 -8.077 -0.505 1.00 94.81 201 HIS A C 1
ATOM 1592 O O . HIS A 1 201 ? -3.288 -8.285 -0.964 1.00 94.81 201 HIS A O 1
ATOM 1598 N N . PRO A 1 202 ? -1.098 -8.758 -0.978 1.00 92.06 202 PRO A N 1
ATOM 1599 C CA . PRO A 1 202 ? -1.140 -9.559 -2.202 1.00 92.06 202 PRO A CA 1
ATOM 1600 C C . PRO A 1 202 ? -2.040 -10.794 -2.101 1.00 92.06 202 PRO A C 1
ATOM 1602 O O . PRO A 1 202 ? -2.533 -11.274 -3.115 1.00 92.06 202 PRO A O 1
ATOM 1605 N N . ALA A 1 203 ? -2.287 -11.304 -0.891 1.00 92.25 203 ALA A N 1
ATOM 1606 C CA . ALA A 1 203 ? -3.231 -12.405 -0.675 1.00 92.25 203 ALA A CA 1
ATOM 1607 C C . ALA A 1 203 ? -4.692 -12.052 -1.015 1.00 92.25 203 ALA A C 1
ATOM 1609 O O . ALA A 1 203 ? -5.465 -12.963 -1.278 1.00 92.25 203 ALA A O 1
ATOM 1610 N N . ILE A 1 204 ? -5.068 -10.767 -1.044 1.00 91.81 204 ILE A N 1
ATOM 1611 C CA . ILE A 1 204 ? -6.457 -10.355 -1.313 1.00 91.81 204 ILE A CA 1
ATOM 1612 C C . ILE A 1 204 ? -6.824 -10.544 -2.792 1.00 91.81 204 ILE A C 1
ATOM 1614 O O . ILE A 1 204 ? -7.973 -10.809 -3.116 1.00 91.81 204 ILE A O 1
ATOM 1618 N N . LEU A 1 205 ? -5.847 -10.444 -3.697 1.00 86.19 205 LEU A N 1
ATOM 1619 C CA . LEU A 1 205 ? -6.063 -10.624 -5.137 1.00 86.19 205 LEU A CA 1
ATOM 1620 C C . LEU A 1 205 ? -5.926 -12.083 -5.599 1.00 86.19 205 LEU A C 1
ATOM 1622 O O . LEU A 1 205 ? -6.055 -12.354 -6.786 1.00 86.19 205 LEU A O 1
ATOM 1626 N N . LYS A 1 206 ? -5.613 -13.016 -4.690 1.00 70.62 206 LYS A N 1
ATOM 1627 C CA . LYS A 1 206 ? -5.434 -14.447 -5.000 1.00 70.62 206 LYS A CA 1
ATOM 1628 C C . LYS A 1 206 ? -6.698 -15.280 -4.750 1.00 70.62 206 LYS A C 1
ATOM 1630 O O . LYS A 1 206 ? -6.581 -16.495 -4.602 1.00 70.62 206 LYS A O 1
ATOM 1635 N N . VAL A 1 207 ? -7.850 -14.622 -4.627 1.00 54.16 207 VAL A N 1
ATOM 1636 C CA . VAL A 1 207 ? -9.150 -15.265 -4.382 1.00 54.16 207 VAL A CA 1
ATOM 1637 C C . VAL A 1 207 ? -9.652 -15.926 -5.656 1.00 54.16 207 VAL A C 1
ATOM 1639 O O . VAL A 1 207 ? -9.559 -15.275 -6.720 1.00 54.16 207 VAL A O 1
#